Protein AF-W5PNA3-F1 (afdb_monomer_lite)

Radius of gyration: 42.49 Å; chains: 1; bounding box: 99×35×129 Å

Foldseek 3Di:
DVVVVVVVVVVVVVVVVVVVVVVVVVVVVVVVVVVVVVVVVVVVVVVVVVVVVVVVVVVVVVLVVVVVVVVVVLVVVVVVLVVVVVVVVVLVVVLVVLVVVLVPDPDPVVSVVSCVVSVVVVVVVVDDDDDSDRDDDDCVVVVVVVVVVVVVVCVVPVDDPVVVLVVPPPDPPPPPPPDDPDDDDDDDDDDDPVPPPPDDDWAFDDQDDDDPGRRDDDDDPDDDGDDDDPPDPPPDPDGDTPDDDDDDD

Secondary structure (DSSP, 8-state):
-HHHHHHHHHHHHHHHHHHHHHHHHHHHHHHHHHHHHHHHHHHHHHHHHHHHHHHHHHHHHHHHHHHHHHHHHHHHHHHHHHHHHHHHHHHHHHHHHHHHHHHT---HHHHHHHHHHHHHHHHHHHSPPP--PPPPP--HHHHHHHHHHHHHHHHHHHS-HHHHHHHSTT----------------PPP---GGGG--SPPPPBPSSS---TTS------SS----S--TT--TTS----BSPPPPS--

pLDDT: mean 77.96, std 22.64, range [33.78, 98.56]

Structure (mmCIF, N/CA/C/O backbone):
data_AF-W5PNA3-F1
#
_entry.id   AF-W5PNA3-F1
#
loop_
_atom_site.group_PDB
_atom_site.id
_atom_site.type_symbol
_atom_site.label_atom_id
_atom_site.label_alt_id
_atom_site.label_comp_id
_atom_site.label_asym_id
_atom_site.label_entity_id
_atom_site.label_seq_id
_atom_site.pdbx_PDB_ins_code
_atom_site.Cartn_x
_atom_site.Cartn_y
_atom_site.Cartn_z
_atom_site.occupancy
_atom_site.B_iso_or_equiv
_atom_site.auth_seq_id
_atom_site.auth_comp_id
_atom_site.auth_asym_id
_atom_site.auth_atom_id
_atom_site.pdbx_PDB_model_num
ATOM 1 N N . HIS A 1 1 ? 57.309 8.753 -66.958 1.00 70.44 1 HIS A N 1
ATOM 2 C CA . HIS A 1 1 ? 57.267 8.716 -65.477 1.00 70.44 1 HIS A CA 1
ATOM 3 C C . HIS A 1 1 ? 55.943 9.259 -64.926 1.00 70.44 1 HIS A C 1
ATOM 5 O O . HIS A 1 1 ? 55.262 8.538 -64.211 1.00 70.44 1 HIS A O 1
ATOM 11 N N . ILE A 1 2 ? 55.521 10.470 -65.320 1.00 84.00 2 ILE A N 1
ATOM 12 C CA . ILE A 1 2 ? 54.305 11.141 -64.810 1.00 84.00 2 ILE A CA 1
ATOM 13 C C . ILE A 1 2 ? 53.014 10.341 -65.067 1.00 84.00 2 ILE A C 1
ATOM 15 O O . ILE A 1 2 ? 52.251 10.112 -64.141 1.00 84.00 2 ILE A O 1
ATOM 19 N N . GLN A 1 3 ? 52.800 9.829 -66.283 1.00 85.81 3 GLN A N 1
ATOM 20 C CA . GLN A 1 3 ? 51.565 9.110 -66.639 1.00 85.81 3 GLN A CA 1
ATOM 21 C C . GLN A 1 3 ? 51.326 7.833 -65.808 1.00 85.81 3 GLN A C 1
ATOM 23 O O . GLN A 1 3 ? 50.198 7.551 -65.410 1.00 85.81 3 GLN A O 1
ATOM 28 N N . LYS A 1 4 ? 52.395 7.085 -65.500 1.00 88.00 4 LYS A N 1
ATOM 29 C CA . LYS A 1 4 ? 52.332 5.882 -64.654 1.00 88.00 4 LYS A CA 1
ATOM 30 C C . LYS A 1 4 ? 51.980 6.243 -63.207 1.00 88.00 4 LYS A C 1
ATOM 32 O O . LYS A 1 4 ? 51.101 5.620 -62.622 1.00 88.00 4 LYS A O 1
ATOM 37 N N . PHE A 1 5 ? 52.601 7.300 -62.680 1.00 90.56 5 PHE A N 1
ATOM 38 C CA . PHE A 1 5 ? 52.299 7.830 -61.351 1.00 90.56 5 PHE A CA 1
ATOM 39 C C . PHE A 1 5 ? 50.843 8.312 -61.244 1.00 90.56 5 PHE A C 1
ATOM 41 O O . PHE A 1 5 ? 50.138 7.935 -60.314 1.00 90.56 5 PHE A O 1
ATOM 48 N N . THR A 1 6 ? 50.337 9.053 -62.238 1.00 91.81 6 THR A N 1
ATOM 49 C CA . THR A 1 6 ? 48.926 9.474 -62.288 1.00 91.81 6 THR A CA 1
ATOM 50 C C . THR A 1 6 ? 47.971 8.278 -62.259 1.00 91.81 6 THR A C 1
ATOM 52 O O . THR A 1 6 ? 46.972 8.302 -61.541 1.00 91.81 6 THR A O 1
ATOM 55 N N . GLN A 1 7 ? 48.278 7.206 -62.993 1.00 92.44 7 GLN A N 1
ATOM 56 C CA . GLN A 1 7 ? 47.452 5.999 -63.014 1.00 92.44 7 GLN A CA 1
ATOM 57 C C . GLN A 1 7 ? 47.467 5.251 -61.669 1.00 92.44 7 GLN A C 1
ATOM 59 O O . GLN A 1 7 ? 46.431 4.745 -61.236 1.00 92.44 7 GLN A O 1
ATOM 64 N N . GLU A 1 8 ? 48.614 5.196 -60.990 1.00 93.50 8 GLU A N 1
ATOM 65 C CA . GLU A 1 8 ? 48.739 4.634 -59.640 1.00 93.50 8 GLU A CA 1
ATOM 66 C C . GLU A 1 8 ? 47.959 5.463 -58.607 1.00 93.50 8 GLU A C 1
ATOM 68 O O . GLU A 1 8 ? 47.207 4.893 -57.812 1.00 93.50 8 GLU A O 1
ATOM 73 N N . CYS A 1 9 ? 48.029 6.798 -58.676 1.00 94.19 9 CYS A N 1
ATOM 74 C CA . CYS A 1 9 ? 47.224 7.687 -57.834 1.00 94.19 9 CYS A CA 1
ATOM 75 C C . CYS A 1 9 ? 45.720 7.463 -58.033 1.00 94.19 9 CYS A C 1
ATOM 77 O O . CYS A 1 9 ? 44.985 7.345 -57.055 1.00 94.19 9 CYS A O 1
ATOM 79 N N . LEU A 1 10 ? 45.249 7.355 -59.281 1.00 95.69 10 LEU A N 1
ATOM 80 C CA . LEU A 1 10 ? 43.833 7.104 -59.574 1.00 95.69 10 LEU A CA 1
ATOM 81 C C . LEU A 1 10 ? 43.358 5.752 -59.027 1.00 95.69 10 LEU A C 1
ATOM 83 O O . LEU A 1 10 ? 42.274 5.677 -58.449 1.00 95.69 10 LEU A O 1
ATOM 87 N N . LYS A 1 11 ? 44.177 4.698 -59.145 1.00 95.81 11 LYS A N 1
ATOM 88 C CA . LYS A 1 11 ? 43.875 3.387 -58.546 1.00 95.81 11 LYS A CA 1
ATOM 89 C C . LYS A 1 11 ? 43.776 3.477 -57.026 1.00 95.81 11 LYS A C 1
ATOM 91 O O . LYS A 1 11 ? 42.817 2.971 -56.451 1.00 95.81 11 LYS A O 1
ATOM 96 N N . HIS A 1 12 ? 44.717 4.161 -56.377 1.00 96.31 12 HIS A N 1
ATOM 97 C CA . HIS A 1 12 ? 44.683 4.339 -54.928 1.00 96.31 12 HIS A CA 1
ATOM 98 C C . HIS A 1 12 ? 43.448 5.139 -54.478 1.00 96.31 12 HIS A C 1
ATOM 100 O O . HIS A 1 12 ? 42.810 4.785 -53.483 1.00 96.31 12 HIS A O 1
ATOM 106 N N . LEU A 1 13 ? 43.086 6.203 -55.199 1.00 96.69 13 LEU A N 1
ATOM 107 C CA . LEU A 1 13 ? 41.889 6.994 -54.905 1.00 96.69 13 LEU A CA 1
ATOM 108 C C . LEU A 1 13 ? 40.608 6.169 -55.074 1.00 96.69 13 LEU A C 1
ATOM 110 O O . LEU A 1 13 ? 39.712 6.275 -54.239 1.00 96.69 13 LEU A O 1
ATOM 114 N N . ALA A 1 14 ? 40.534 5.312 -56.095 1.00 96.44 14 ALA A N 1
ATOM 115 C CA . ALA A 1 14 ? 39.403 4.410 -56.296 1.00 96.44 14 ALA A CA 1
ATOM 116 C C . ALA A 1 14 ? 39.262 3.394 -55.147 1.00 96.44 14 ALA A C 1
ATOM 118 O O . ALA A 1 14 ? 38.169 3.240 -54.603 1.00 96.44 14 ALA A O 1
ATOM 119 N N . THR A 1 15 ? 40.362 2.765 -54.716 1.00 96.62 15 THR A N 1
ATOM 120 C CA . THR A 1 15 ? 40.357 1.849 -53.562 1.00 96.62 15 THR A CA 1
ATOM 121 C C . THR A 1 15 ? 39.935 2.564 -52.281 1.00 96.62 15 THR A C 1
ATOM 123 O O . THR A 1 15 ? 39.089 2.058 -51.547 1.00 96.62 15 THR A O 1
ATOM 126 N N . LYS A 1 16 ? 40.465 3.769 -52.032 1.00 97.38 16 LYS A N 1
ATOM 127 C CA . LYS A 1 16 ? 40.082 4.573 -50.866 1.00 97.38 16 LYS A CA 1
ATOM 128 C C . LYS A 1 16 ? 38.597 4.936 -50.905 1.00 97.38 16 LYS A C 1
ATOM 130 O O . LYS A 1 16 ? 37.915 4.783 -49.903 1.00 97.38 16 LYS A O 1
ATOM 135 N N . LYS A 1 17 ? 38.069 5.344 -52.065 1.00 97.62 17 LYS A N 1
ATOM 136 C CA . LYS A 1 17 ? 36.633 5.615 -52.241 1.00 97.62 17 LYS A CA 1
ATOM 137 C C . LYS A 1 17 ? 35.784 4.390 -51.889 1.00 97.62 17 LYS A C 1
ATOM 139 O O . LYS A 1 17 ? 34.791 4.533 -51.186 1.00 97.62 17 LYS A O 1
ATOM 144 N N . GLN A 1 18 ? 36.178 3.201 -52.345 1.00 97.06 18 GLN A N 1
ATOM 145 C CA . GLN A 1 18 ? 35.455 1.968 -52.027 1.00 97.06 18 GLN A CA 1
ATOM 146 C C . GLN A 1 18 ? 35.501 1.640 -50.529 1.00 97.06 18 GLN A C 1
ATOM 148 O O . GLN A 1 18 ? 34.498 1.203 -49.968 1.00 97.06 18 GLN A O 1
ATOM 153 N N . GLN A 1 19 ? 36.640 1.883 -49.875 1.00 97.62 19 GLN A N 1
ATOM 154 C CA . GLN A 1 19 ? 36.767 1.738 -48.427 1.00 97.62 19 GLN A CA 1
ATOM 155 C C . GLN A 1 19 ? 35.836 2.700 -47.681 1.00 97.62 19 GLN A C 1
ATOM 157 O O . GLN A 1 19 ? 35.149 2.266 -46.764 1.00 97.62 19 GLN A O 1
ATOM 162 N N . GLU A 1 20 ? 35.756 3.971 -48.088 1.00 97.38 20 GLU A N 1
ATOM 163 C CA . GLU A 1 20 ? 34.853 4.936 -47.444 1.00 97.38 20 GLU A CA 1
ATOM 164 C C . GLU A 1 20 ? 33.378 4.565 -47.624 1.00 97.38 20 GLU A C 1
ATOM 166 O O . GLU A 1 20 ? 32.600 4.694 -46.685 1.00 97.38 20 GLU A O 1
ATOM 171 N N . ILE A 1 21 ? 32.988 4.031 -48.787 1.00 97.88 21 ILE A N 1
ATOM 172 C CA . ILE A 1 21 ? 31.634 3.488 -48.984 1.00 97.88 21 ILE A CA 1
ATOM 173 C C . ILE A 1 21 ? 31.372 2.343 -47.992 1.00 97.88 21 ILE A C 1
ATOM 175 O O . ILE A 1 21 ? 30.327 2.320 -47.348 1.00 97.88 21 ILE A O 1
ATOM 179 N N . GLY A 1 22 ? 32.333 1.431 -47.815 1.00 97.88 22 GLY A N 1
ATOM 180 C CA . GLY A 1 22 ? 32.235 0.358 -46.820 1.00 97.88 22 GLY A CA 1
ATOM 181 C C . GLY A 1 22 ? 32.144 0.874 -45.379 1.00 97.88 22 GLY A C 1
ATOM 182 O O . GLY A 1 22 ? 31.337 0.365 -44.602 1.00 97.88 22 GLY A O 1
ATOM 183 N N . ASN A 1 23 ? 32.921 1.906 -45.033 1.00 97.62 23 ASN A N 1
ATOM 184 C CA . ASN A 1 23 ? 32.859 2.565 -43.727 1.00 97.62 23 ASN A CA 1
ATOM 185 C C . ASN A 1 23 ? 31.467 3.163 -43.478 1.00 97.62 23 ASN A C 1
ATOM 187 O O . ASN A 1 23 ? 30.913 2.962 -42.400 1.00 97.62 23 ASN A O 1
ATOM 191 N N . ILE A 1 24 ? 30.889 3.853 -44.471 1.00 97.62 24 ILE A N 1
ATOM 192 C CA . ILE A 1 24 ? 29.538 4.430 -44.379 1.00 97.62 24 ILE A CA 1
ATOM 193 C C . ILE A 1 24 ? 28.522 3.334 -44.052 1.00 97.62 24 ILE A C 1
ATOM 195 O O . ILE A 1 24 ? 27.818 3.450 -43.053 1.00 97.62 24 ILE A O 1
ATOM 199 N N . THR A 1 25 ? 28.511 2.232 -44.808 1.00 97.81 25 THR A N 1
ATOM 200 C CA . THR A 1 25 ? 27.565 1.129 -44.572 1.00 97.81 25 THR A CA 1
ATOM 201 C C . THR A 1 25 ? 27.723 0.505 -43.180 1.00 97.81 25 THR A C 1
ATOM 203 O O . THR A 1 25 ? 26.731 0.182 -42.532 1.00 97.81 25 THR A O 1
ATOM 206 N N . GLN A 1 26 ? 28.955 0.348 -42.683 1.00 97.56 26 GLN A N 1
ATOM 207 C CA . GLN A 1 26 ? 29.193 -0.177 -41.331 1.00 97.56 26 GLN A CA 1
ATOM 208 C C . GLN A 1 26 ? 28.718 0.784 -40.235 1.00 97.56 26 GLN A C 1
ATOM 210 O O . GLN A 1 26 ? 28.165 0.342 -39.228 1.00 97.56 26 GLN A O 1
ATOM 215 N N . ILE A 1 27 ? 28.928 2.089 -40.419 1.00 97.19 27 ILE A N 1
ATOM 216 C CA . ILE A 1 27 ? 28.464 3.116 -39.480 1.00 97.19 27 ILE A CA 1
ATOM 217 C C . ILE A 1 27 ? 26.933 3.160 -39.460 1.00 97.19 27 ILE A C 1
ATOM 219 O O . ILE A 1 27 ? 26.349 3.243 -38.381 1.00 97.19 27 ILE A O 1
ATOM 223 N N . GLU A 1 28 ? 26.285 3.058 -40.621 1.00 98.00 28 GLU A N 1
ATOM 224 C CA . GLU A 1 28 ? 24.824 2.996 -40.737 1.00 98.00 28 GLU A CA 1
ATOM 225 C C . GLU A 1 28 ? 24.247 1.766 -40.018 1.00 98.00 28 GLU A C 1
ATOM 227 O O . GLU A 1 28 ? 23.349 1.910 -39.188 1.00 98.00 28 GLU A O 1
ATOM 232 N N . ASP A 1 29 ? 24.808 0.572 -40.242 1.00 97.88 29 ASP A N 1
ATOM 233 C CA . ASP A 1 29 ? 24.395 -0.656 -39.543 1.00 97.88 29 ASP A CA 1
ATOM 234 C C . ASP A 1 29 ? 24.601 -0.557 -38.019 1.00 97.88 29 ASP A C 1
ATOM 236 O O . ASP A 1 29 ? 23.716 -0.914 -37.234 1.00 97.88 29 ASP A O 1
ATOM 240 N N . ALA A 1 30 ? 25.739 -0.016 -37.572 1.00 97.56 30 ALA A N 1
ATOM 241 C CA . ALA A 1 30 ? 26.001 0.204 -36.152 1.00 97.56 30 ALA A CA 1
ATOM 242 C C . ALA A 1 30 ? 25.017 1.210 -35.529 1.00 97.56 30 ALA A C 1
ATOM 244 O O . ALA A 1 30 ? 24.559 1.009 -34.399 1.00 97.56 30 ALA A O 1
ATOM 245 N N . ALA A 1 31 ? 24.662 2.269 -36.261 1.00 97.56 31 ALA A N 1
ATOM 246 C CA . ALA A 1 31 ? 23.690 3.262 -35.821 1.00 97.56 31 ALA A CA 1
ATOM 247 C C . ALA A 1 31 ? 22.289 2.653 -35.671 1.00 97.56 31 ALA A C 1
ATOM 249 O O . ALA A 1 31 ? 21.631 2.892 -34.657 1.00 97.56 31 ALA A O 1
ATOM 250 N N . GLU A 1 32 ? 21.844 1.828 -36.622 1.00 98.06 32 GLU A N 1
ATOM 251 C CA . GLU A 1 32 ? 20.550 1.143 -36.529 1.00 98.06 32 GLU A CA 1
ATOM 252 C C . GLU A 1 32 ? 20.507 0.135 -35.376 1.00 98.06 32 GLU A C 1
ATOM 254 O O . GLU A 1 32 ? 19.550 0.116 -34.597 1.00 98.06 32 GLU A O 1
ATOM 259 N N . LYS A 1 33 ? 21.582 -0.635 -35.166 1.00 98.06 33 LYS A N 1
ATOM 260 C CA . LYS A 1 33 ? 21.698 -1.533 -34.004 1.00 98.06 33 LYS A CA 1
ATOM 261 C C . LYS A 1 33 ? 21.633 -0.776 -32.680 1.00 98.06 33 LYS A C 1
ATOM 263 O O . LYS A 1 33 ? 20.959 -1.227 -31.752 1.00 98.06 33 LYS A O 1
ATOM 268 N N . LEU A 1 34 ? 22.294 0.380 -32.585 1.00 97.88 34 LEU A N 1
ATOM 269 C CA . LEU A 1 34 ? 22.244 1.223 -31.391 1.00 97.88 34 LEU A CA 1
ATOM 270 C C . LEU A 1 34 ? 20.828 1.755 -31.138 1.00 97.88 34 LEU A C 1
ATOM 272 O O . LEU A 1 34 ? 20.363 1.698 -29.998 1.00 97.88 34 LEU A O 1
ATOM 276 N N . LYS A 1 35 ? 20.127 2.227 -32.179 1.00 98.38 35 LYS A N 1
ATOM 277 C CA . LYS A 1 35 ? 18.727 2.671 -32.072 1.00 98.38 35 LYS A CA 1
ATOM 278 C C . LYS A 1 35 ? 17.828 1.540 -31.576 1.00 98.38 35 LYS A C 1
ATOM 280 O O . LYS A 1 35 ? 17.113 1.724 -30.594 1.00 98.38 35 LYS A O 1
ATOM 285 N N . ALA A 1 36 ? 17.918 0.360 -32.189 1.00 98.12 36 ALA A N 1
ATOM 286 C CA . ALA A 1 36 ? 17.128 -0.804 -31.797 1.00 98.12 36 ALA A CA 1
ATOM 287 C C . ALA A 1 36 ? 17.395 -1.218 -30.339 1.00 98.12 36 ALA A C 1
ATOM 289 O O . ALA A 1 36 ? 16.461 -1.465 -29.574 1.00 98.12 36 ALA A O 1
ATOM 290 N N . HIS A 1 37 ? 18.664 -1.232 -29.918 1.00 97.44 37 HIS A N 1
ATOM 291 C CA . HIS A 1 37 ? 19.035 -1.540 -28.538 1.00 97.44 37 HIS A CA 1
ATOM 292 C C . HIS A 1 37 ? 18.521 -0.487 -27.544 1.00 97.44 37 HIS A C 1
ATOM 294 O O . HIS A 1 37 ? 18.056 -0.836 -26.455 1.00 97.44 37 HIS A O 1
ATOM 300 N N . ALA A 1 38 ? 18.585 0.798 -27.903 1.00 97.75 38 ALA A N 1
ATOM 301 C CA . ALA A 1 38 ? 18.079 1.885 -27.073 1.00 97.75 38 ALA A CA 1
ATOM 302 C C . ALA A 1 38 ? 16.562 1.771 -26.872 1.00 97.75 38 ALA A C 1
ATOM 304 O O . ALA A 1 38 ? 16.099 1.834 -25.734 1.00 97.75 38 ALA A O 1
ATOM 305 N N . GLU A 1 39 ? 15.801 1.535 -27.942 1.00 98.44 39 GLU A N 1
ATOM 306 C CA . GLU A 1 39 ? 14.351 1.336 -27.852 1.00 98.44 39 GLU A CA 1
ATOM 307 C C . GLU A 1 39 ? 13.998 0.083 -27.050 1.00 98.44 39 GLU A C 1
ATOM 309 O O . GLU A 1 39 ? 13.205 0.162 -26.113 1.00 98.44 39 GLU A O 1
ATOM 314 N N . SER A 1 40 ? 14.673 -1.043 -27.298 1.00 98.38 40 SER A N 1
ATOM 315 C CA . SER A 1 40 ? 14.480 -2.260 -26.501 1.00 98.38 40 SER A CA 1
ATOM 316 C C . SER A 1 40 ? 14.757 -2.028 -25.011 1.00 98.38 40 SER A C 1
ATOM 318 O O . SER A 1 40 ? 14.023 -2.534 -24.161 1.00 98.38 40 SER A O 1
ATOM 320 N N . SER A 1 41 ? 15.798 -1.259 -24.677 1.00 97.50 41 SER A N 1
ATOM 321 C CA . SER A 1 41 ? 16.147 -0.937 -23.288 1.00 97.50 41 SER A CA 1
ATOM 322 C C . SER A 1 41 ? 15.087 -0.047 -22.632 1.00 97.50 41 SER A C 1
ATOM 324 O O . SER A 1 41 ? 14.722 -0.276 -21.479 1.00 97.50 41 SER A O 1
ATOM 326 N N . LYS A 1 42 ? 14.549 0.937 -23.365 1.00 98.25 42 LYS A N 1
ATOM 327 C CA . LYS A 1 42 ? 13.446 1.788 -22.890 1.00 98.25 42 LYS A CA 1
ATOM 328 C C . LYS A 1 42 ? 12.187 0.965 -22.635 1.00 98.25 42 LYS A C 1
ATOM 330 O O . LYS A 1 42 ? 11.597 1.094 -21.567 1.00 98.25 42 LYS A O 1
ATOM 335 N N . THR A 1 43 ? 11.800 0.089 -23.564 1.00 98.56 43 THR A N 1
ATOM 336 C CA . THR A 1 43 ? 10.634 -0.792 -23.397 1.00 98.56 43 THR A CA 1
ATOM 337 C C . THR A 1 43 ? 10.793 -1.703 -22.182 1.00 98.56 43 THR A C 1
ATOM 339 O O . THR A 1 43 ? 9.867 -1.822 -21.381 1.00 98.56 43 THR A O 1
ATOM 342 N N . TRP A 1 44 ? 11.976 -2.296 -21.998 1.00 98.44 44 TRP A N 1
ATOM 343 C CA . TRP A 1 44 ? 12.268 -3.127 -20.831 1.00 98.44 44 TRP A CA 1
ATOM 344 C C . TRP A 1 44 ? 12.157 -2.342 -19.516 1.00 98.44 44 TRP A C 1
ATOM 346 O O . TRP A 1 44 ? 11.513 -2.812 -18.576 1.00 98.44 44 TRP A O 1
ATOM 356 N N . LEU A 1 45 ? 12.717 -1.126 -19.458 1.00 97.94 45 LEU A N 1
ATOM 357 C CA . LEU A 1 45 ? 12.592 -0.242 -18.294 1.00 97.94 45 LEU A CA 1
ATOM 358 C C . LEU A 1 45 ? 11.128 0.096 -18.000 1.00 97.94 45 LEU A C 1
ATOM 360 O O . LEU A 1 45 ? 10.704 -0.015 -16.852 1.00 97.94 45 LEU A O 1
ATOM 364 N N . THR A 1 46 ? 10.344 0.455 -19.019 1.00 98.56 46 THR A N 1
ATOM 365 C CA . THR A 1 46 ? 8.906 0.708 -18.860 1.00 98.56 46 THR A CA 1
ATOM 366 C C . THR A 1 46 ? 8.203 -0.500 -18.250 1.00 98.56 46 THR A C 1
ATOM 368 O O . THR A 1 46 ? 7.470 -0.334 -17.277 1.00 98.56 46 THR A O 1
ATOM 371 N N . GLY A 1 47 ? 8.475 -1.709 -18.751 1.00 98.38 47 GLY A N 1
ATOM 372 C CA . GLY A 1 47 ? 7.936 -2.947 -18.184 1.00 98.38 47 GLY A CA 1
ATOM 373 C C . GLY A 1 47 ? 8.282 -3.108 -16.703 1.00 98.38 47 GLY A C 1
ATOM 374 O O . GLY A 1 47 ? 7.393 -3.311 -15.880 1.00 98.38 47 GLY A O 1
ATOM 375 N N . LYS A 1 48 ? 9.553 -2.911 -16.334 1.00 98.12 48 LYS A N 1
ATOM 376 C CA . LYS A 1 48 ? 10.011 -3.048 -14.943 1.00 98.12 48 LYS A CA 1
ATOM 377 C C . LYS A 1 48 ? 9.404 -2.021 -13.994 1.00 98.12 48 LYS A C 1
ATOM 379 O O . LYS A 1 48 ? 9.027 -2.372 -12.880 1.00 98.12 48 LYS A O 1
ATOM 384 N N . PHE A 1 49 ? 9.271 -0.768 -14.417 1.00 97.25 49 PHE A N 1
ATOM 385 C CA . PHE A 1 49 ? 8.602 0.242 -13.596 1.00 97.25 49 PHE A CA 1
ATOM 386 C C . PHE A 1 49 ? 7.097 -0.006 -13.484 1.00 97.25 49 PHE A C 1
ATOM 388 O O . PHE A 1 49 ? 6.521 0.297 -12.446 1.00 97.25 49 PHE A O 1
ATOM 395 N N . THR A 1 50 ? 6.455 -0.570 -14.507 1.00 98.44 50 THR A N 1
ATOM 396 C CA . THR A 1 50 ? 5.050 -0.987 -14.415 1.00 98.44 50 THR A CA 1
ATOM 397 C C . THR A 1 50 ? 4.870 -2.145 -13.434 1.00 98.44 50 THR A C 1
ATOM 399 O O . THR A 1 50 ? 4.001 -2.050 -12.576 1.00 98.44 50 THR A O 1
ATOM 402 N N . GLU A 1 51 ? 5.725 -3.175 -13.479 1.00 98.19 51 GLU A N 1
ATOM 403 C CA . GLU A 1 51 ? 5.729 -4.265 -12.484 1.00 98.19 51 GLU A CA 1
ATOM 404 C C . GLU A 1 51 ? 5.872 -3.722 -11.051 1.00 98.19 51 GLU A C 1
ATOM 406 O O . GLU A 1 51 ? 5.112 -4.101 -10.164 1.00 98.19 51 GLU A O 1
ATOM 411 N N . LEU A 1 52 ? 6.809 -2.793 -10.822 1.00 97.19 52 LEU A N 1
ATOM 412 C CA . LEU A 1 52 ? 7.008 -2.182 -9.503 1.00 97.19 52 LEU A CA 1
ATOM 413 C C . LEU A 1 52 ? 5.794 -1.375 -9.029 1.00 97.19 52 LEU A C 1
ATOM 415 O O . LEU A 1 52 ? 5.468 -1.429 -7.847 1.00 97.19 52 LEU A O 1
ATOM 419 N N . ARG A 1 53 ? 5.128 -0.629 -9.920 1.00 97.69 53 ARG A N 1
ATOM 420 C CA . ARG A 1 53 ? 3.907 0.112 -9.562 1.00 97.69 53 ARG A CA 1
ATOM 421 C C . ARG A 1 53 ? 2.791 -0.835 -9.134 1.00 97.69 53 ARG A C 1
ATOM 423 O O . 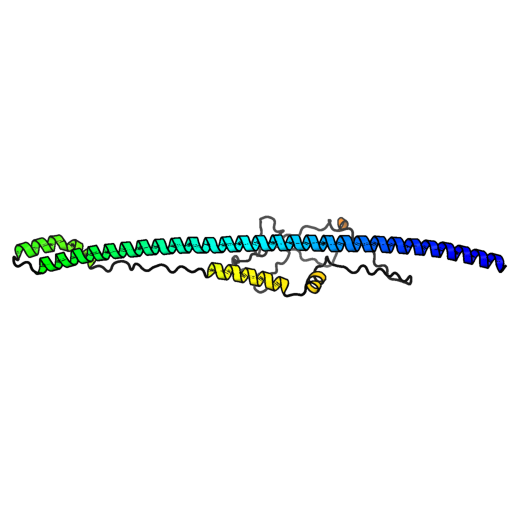ARG A 1 53 ? 2.214 -0.611 -8.080 1.00 97.69 53 ARG A O 1
ATOM 430 N N . LEU A 1 54 ? 2.562 -1.912 -9.888 1.00 98.12 54 LEU A N 1
ATOM 431 C CA . LEU A 1 54 ? 1.545 -2.916 -9.554 1.00 98.12 54 LEU A CA 1
ATOM 432 C C . LEU A 1 54 ? 1.804 -3.558 -8.185 1.00 98.12 54 LEU A C 1
ATOM 434 O O . LEU A 1 54 ? 0.891 -3.655 -7.376 1.00 98.12 54 LEU A O 1
ATOM 438 N N . LEU A 1 55 ? 3.056 -3.919 -7.883 1.00 98.12 55 LEU A N 1
ATOM 439 C CA . LEU A 1 55 ? 3.412 -4.463 -6.566 1.00 98.12 55 LEU A CA 1
ATOM 440 C C . LEU A 1 55 ? 3.117 -3.480 -5.423 1.00 98.12 55 LEU A C 1
ATOM 442 O O . LEU A 1 55 ? 2.667 -3.890 -4.357 1.00 98.12 55 LEU A O 1
ATOM 446 N N . LEU A 1 56 ? 3.370 -2.185 -5.630 1.00 96.88 56 LEU A N 1
ATOM 447 C CA . LEU A 1 56 ? 3.071 -1.158 -4.630 1.00 96.88 56 LEU A CA 1
ATOM 448 C C . LEU A 1 56 ? 1.560 -0.942 -4.461 1.00 96.88 56 LEU A C 1
ATOM 450 O O . LEU A 1 56 ? 1.108 -0.752 -3.336 1.00 96.88 56 LEU A O 1
ATOM 454 N N . GLU A 1 57 ? 0.786 -1.005 -5.546 1.00 98.12 57 GLU A N 1
ATOM 455 C CA . GLU A 1 57 ? -0.682 -0.941 -5.508 1.00 98.12 57 GLU A CA 1
ATOM 456 C C . GLU A 1 57 ? -1.281 -2.140 -4.753 1.00 98.12 57 GLU A C 1
ATOM 458 O O . GLU A 1 57 ? -2.179 -1.975 -3.923 1.00 98.12 57 GLU A O 1
ATOM 463 N N . GLU A 1 58 ? -0.761 -3.346 -4.993 1.00 98.06 58 GLU A N 1
ATOM 464 C CA . GLU A 1 58 ? -1.156 -4.557 -4.267 1.00 98.06 58 GLU A CA 1
ATOM 465 C C . GLU A 1 58 ? -0.842 -4.445 -2.769 1.00 98.06 58 GLU A C 1
ATOM 467 O O . GLU A 1 58 ? -1.702 -4.728 -1.930 1.00 98.06 58 GLU A O 1
ATOM 472 N N . GLU A 1 59 ? 0.360 -3.983 -2.417 1.00 97.44 59 GLU A N 1
ATOM 473 C CA . GLU A 1 59 ? 0.766 -3.794 -1.022 1.00 97.44 59 GLU A CA 1
ATOM 474 C C . GLU A 1 59 ? -0.085 -2.719 -0.320 1.00 97.44 59 GLU A C 1
ATOM 476 O O . GLU A 1 59 ? -0.516 -2.908 0.821 1.00 97.44 59 GLU A O 1
ATOM 481 N N . GLU A 1 60 ? -0.410 -1.619 -1.008 1.00 97.75 60 GLU A N 1
ATOM 482 C CA . GLU A 1 60 ? -1.327 -0.592 -0.506 1.00 97.75 60 GLU A CA 1
ATOM 483 C C . GLU A 1 60 ? -2.714 -1.183 -0.203 1.00 97.75 60 GLU A C 1
ATOM 485 O O . GLU A 1 60 ? -3.286 -0.934 0.866 1.00 97.75 60 GLU A O 1
ATOM 490 N N . ALA A 1 61 ? -3.255 -1.995 -1.116 1.00 98.31 61 ALA A N 1
ATOM 491 C CA . ALA A 1 61 ? -4.543 -2.654 -0.927 1.00 98.31 61 ALA A CA 1
ATOM 492 C C . ALA A 1 61 ? -4.522 -3.627 0.266 1.00 98.31 61 ALA A C 1
ATOM 494 O O . ALA A 1 61 ? -5.476 -3.672 1.050 1.00 98.31 61 ALA A O 1
ATOM 495 N N . LEU A 1 62 ? -3.429 -4.374 0.451 1.00 98.12 62 LEU A N 1
ATOM 496 C CA . LEU A 1 62 ? -3.247 -5.270 1.597 1.00 98.12 62 LEU A CA 1
ATOM 497 C C . LEU A 1 62 ? -3.172 -4.502 2.922 1.00 98.12 62 LEU A C 1
ATOM 499 O O . LEU A 1 62 ? -3.838 -4.889 3.888 1.00 98.12 62 LEU A O 1
ATOM 503 N N . ALA A 1 63 ? -2.428 -3.397 2.966 1.00 97.69 63 ALA A N 1
ATOM 504 C CA . ALA A 1 63 ? -2.327 -2.545 4.147 1.00 97.69 63 ALA A CA 1
ATOM 505 C C . ALA A 1 63 ? -3.688 -1.958 4.545 1.00 97.69 63 ALA A C 1
ATOM 507 O O . ALA A 1 63 ? -4.072 -2.024 5.716 1.00 97.69 63 ALA A O 1
ATOM 508 N N . LYS A 1 64 ? -4.454 -1.454 3.567 1.00 98.19 64 LYS A N 1
ATOM 509 C CA . LYS A 1 64 ? -5.825 -0.953 3.766 1.00 98.19 64 LYS A CA 1
ATOM 510 C C . LYS A 1 64 ? -6.775 -2.039 4.258 1.00 98.19 64 LYS A C 1
ATOM 512 O O . LYS A 1 64 ? -7.549 -1.807 5.176 1.00 98.19 64 LYS A O 1
ATOM 517 N N . LYS A 1 65 ? -6.672 -3.255 3.725 1.00 98.38 65 LYS A N 1
ATOM 518 C CA . LYS A 1 65 ? -7.475 -4.389 4.198 1.00 98.38 65 LYS A CA 1
ATOM 519 C C . LYS A 1 65 ? -7.114 -4.801 5.630 1.00 98.38 65 LYS A C 1
ATOM 521 O O . LYS A 1 65 ? -7.989 -5.203 6.396 1.00 98.38 65 LYS A O 1
ATOM 526 N N . PHE A 1 66 ? -5.835 -4.725 6.001 1.00 96.56 66 PHE A N 1
ATOM 527 C CA . PHE A 1 66 ? -5.357 -5.026 7.354 1.00 96.56 66 PHE A CA 1
ATOM 528 C C . PHE A 1 66 ? -5.871 -4.003 8.380 1.00 96.56 66 PHE A C 1
ATOM 530 O O . PHE A 1 66 ? -6.531 -4.394 9.344 1.00 96.56 66 PHE A O 1
ATOM 537 N N . ILE A 1 67 ? -5.583 -2.720 8.142 1.00 97.25 67 ILE A N 1
ATOM 538 C CA . ILE A 1 67 ? -6.532 -1.608 8.270 1.00 97.25 67 ILE A CA 1
ATOM 539 C C . ILE A 1 67 ? -7.924 -1.883 8.854 1.00 97.25 67 ILE A C 1
ATOM 541 O O . ILE A 1 67 ? -8.177 -1.943 10.065 1.00 97.25 67 ILE A O 1
ATOM 545 N N . ASP A 1 68 ? -8.831 -2.057 7.900 1.00 97.94 68 ASP A N 1
ATOM 546 C CA . ASP A 1 68 ? -10.257 -2.251 8.074 1.00 97.94 68 ASP A CA 1
ATOM 547 C C . ASP A 1 68 ? -10.555 -3.466 8.949 1.00 97.94 68 ASP A C 1
ATOM 549 O O . ASP A 1 68 ? -11.352 -3.372 9.880 1.00 97.94 68 ASP A O 1
ATOM 553 N N . LYS A 1 69 ? -9.864 -4.593 8.720 1.00 97.25 69 LYS A N 1
ATOM 554 C CA . LYS A 1 69 ? -10.079 -5.821 9.495 1.00 97.25 69 LYS A CA 1
ATOM 555 C C . LYS A 1 69 ? -9.815 -5.607 10.984 1.00 97.25 69 LYS A C 1
ATOM 557 O O . LYS A 1 69 ? -10.630 -6.005 11.812 1.00 97.25 69 LYS A O 1
ATOM 562 N N . ASN A 1 70 ? -8.679 -5.012 11.342 1.00 95.75 70 ASN A N 1
ATOM 563 C CA . ASN A 1 70 ? -8.350 -4.779 12.750 1.00 95.75 70 ASN A CA 1
ATOM 564 C C . ASN A 1 70 ? -9.259 -3.719 13.374 1.00 95.75 70 ASN A C 1
ATOM 566 O O . ASN A 1 70 ? -9.637 -3.857 14.533 1.00 95.75 70 ASN A O 1
ATOM 570 N N . THR A 1 71 ? -9.655 -2.705 12.602 1.00 96.44 71 THR A N 1
ATOM 571 C CA . THR A 1 71 ? -10.640 -1.711 13.046 1.00 96.44 71 THR A CA 1
ATOM 572 C C . THR A 1 71 ? -11.977 -2.378 13.366 1.00 96.44 71 THR A C 1
ATOM 574 O O . THR A 1 71 ? -12.527 -2.162 14.442 1.00 96.44 71 THR A O 1
ATOM 577 N N . GLN A 1 72 ? -12.473 -3.247 12.482 1.00 96.50 72 GLN A N 1
ATOM 578 C CA . GLN A 1 72 ? -13.716 -3.987 12.692 1.00 96.50 72 GLN A CA 1
ATOM 579 C C . GLN A 1 72 ? -13.648 -4.872 13.943 1.00 96.50 72 GLN A C 1
ATOM 581 O O . GLN A 1 72 ? -14.575 -4.855 14.748 1.00 96.50 72 GLN A O 1
ATOM 586 N N . LEU A 1 73 ? -12.549 -5.610 14.131 1.00 94.69 73 LEU A N 1
ATOM 587 C CA . LEU A 1 73 ? -12.352 -6.457 15.311 1.00 94.69 73 LEU A CA 1
ATOM 588 C C . LEU A 1 73 ? -12.331 -5.640 16.611 1.00 94.69 73 LEU A C 1
ATOM 590 O O . LEU A 1 73 ? -12.989 -6.017 17.577 1.00 94.69 73 LEU A O 1
ATOM 594 N N . ALA A 1 74 ? -11.625 -4.507 16.624 1.00 94.31 74 ALA A N 1
ATOM 595 C CA . ALA A 1 74 ? -11.578 -3.611 17.778 1.00 94.31 74 ALA A CA 1
ATOM 596 C C . ALA A 1 74 ? -12.968 -3.056 18.127 1.00 94.31 74 ALA A C 1
ATOM 598 O O . ALA A 1 74 ? -13.389 -3.098 19.281 1.00 94.31 74 ALA A O 1
ATOM 599 N N . LEU A 1 75 ? -13.712 -2.586 17.122 1.00 94.56 75 LEU A N 1
ATOM 600 C CA . LEU A 1 75 ? -15.067 -2.064 17.313 1.00 94.56 75 LEU A CA 1
ATOM 601 C C . LEU A 1 75 ? -16.043 -3.141 17.800 1.00 94.56 75 LEU A C 1
ATOM 603 O O . LEU A 1 75 ? -16.915 -2.853 18.623 1.00 94.56 75 LEU A O 1
ATOM 607 N N . GLN A 1 76 ? -15.892 -4.380 17.327 1.00 94.88 76 GLN A N 1
ATOM 608 C CA . GLN A 1 76 ? -16.686 -5.499 17.821 1.00 94.88 76 GLN A CA 1
ATOM 609 C C . GLN A 1 76 ? -16.407 -5.754 19.308 1.00 94.88 76 GLN A C 1
ATOM 611 O O . GLN A 1 76 ? -17.353 -5.808 20.093 1.00 94.88 76 GLN A O 1
ATOM 616 N N . ALA A 1 77 ? -15.135 -5.825 19.706 1.00 92.12 77 ALA A N 1
ATOM 617 C CA . ALA A 1 77 ? -14.752 -6.015 21.103 1.00 92.12 77 ALA A CA 1
ATOM 618 C C . ALA A 1 77 ? -15.297 -4.893 22.005 1.00 92.12 77 ALA A C 1
ATOM 620 O O . ALA A 1 77 ? -15.839 -5.163 23.074 1.00 92.12 77 ALA A O 1
ATOM 621 N N . TYR A 1 78 ? -15.243 -3.635 21.553 1.00 93.19 78 TYR A N 1
ATOM 622 C CA . TYR A 1 78 ? -15.839 -2.515 22.289 1.00 93.19 78 TYR A CA 1
ATOM 623 C C . TYR A 1 78 ? -17.356 -2.642 22.422 1.00 93.19 78 TYR A C 1
ATOM 625 O O . TYR A 1 78 ? -17.913 -2.331 23.470 1.00 93.19 78 TYR A O 1
ATOM 633 N N . THR A 1 79 ? -18.037 -3.115 21.380 1.00 94.62 79 THR A N 1
ATOM 634 C CA . THR A 1 79 ? -19.488 -3.332 21.425 1.00 94.62 79 THR A CA 1
ATOM 635 C C . THR A 1 79 ? -19.855 -4.404 22.450 1.00 94.62 79 THR A C 1
ATOM 637 O O . THR A 1 79 ? -20.820 -4.242 23.194 1.00 94.62 79 THR A O 1
ATOM 640 N N . GLU A 1 80 ? -19.089 -5.493 22.512 1.00 92.12 80 GLU A N 1
ATOM 641 C CA . GLU A 1 80 ? -19.264 -6.557 23.507 1.00 92.12 80 GLU A CA 1
ATOM 642 C C . GLU A 1 80 ? -18.988 -6.045 24.928 1.00 92.12 80 GLU A C 1
ATOM 644 O O . GLU A 1 80 ? -19.771 -6.312 25.839 1.00 92.12 80 GLU A O 1
ATOM 649 N N . GLN A 1 81 ? -17.952 -5.221 25.103 1.00 90.62 81 GLN A N 1
ATOM 650 C CA . GLN A 1 81 ? -17.637 -4.580 26.380 1.00 90.62 81 GLN A CA 1
ATOM 651 C C . GLN A 1 81 ? -18.766 -3.647 26.847 1.00 90.62 81 GLN A C 1
ATOM 653 O O . GLN A 1 81 ? -19.195 -3.736 27.994 1.00 90.62 81 GLN A O 1
ATOM 658 N N . ILE A 1 82 ? -19.308 -2.809 25.954 1.00 92.12 82 ILE A N 1
ATOM 659 C CA . ILE A 1 82 ? -20.451 -1.928 26.251 1.00 92.12 82 ILE A CA 1
ATOM 660 C C . ILE A 1 82 ? -21.667 -2.745 26.698 1.00 92.12 82 ILE A C 1
ATOM 662 O O . ILE A 1 82 ? -22.328 -2.371 27.667 1.00 92.12 82 ILE A O 1
ATOM 666 N N . LYS A 1 83 ? -21.957 -3.863 26.020 1.00 94.06 83 LYS A N 1
ATOM 667 C CA . LYS A 1 83 ? -23.067 -4.752 26.393 1.00 94.06 83 LYS A CA 1
ATOM 668 C C . LYS A 1 83 ? -22.869 -5.347 27.783 1.00 94.06 83 LYS A C 1
ATOM 670 O O . LYS A 1 83 ? -23.777 -5.254 28.600 1.00 94.06 83 LYS A O 1
ATOM 675 N N . SER A 1 84 ? -21.679 -5.873 28.072 1.00 90.38 84 SER A N 1
ATOM 676 C CA . SER A 1 84 ? -21.361 -6.424 29.392 1.00 90.38 84 SER A CA 1
ATOM 677 C C . SER A 1 84 ? -21.472 -5.370 30.502 1.00 90.38 84 SER A C 1
ATOM 679 O O . SER A 1 84 ? -22.031 -5.654 31.560 1.00 90.38 84 SER A O 1
ATOM 681 N N . CYS A 1 85 ? -21.023 -4.133 30.261 1.00 89.94 85 CYS A N 1
ATOM 682 C CA . CYS A 1 85 ? -21.226 -3.036 31.209 1.00 89.94 85 CYS A CA 1
ATOM 683 C C . CYS A 1 85 ? -22.715 -2.712 31.414 1.00 89.94 85 CYS A C 1
ATOM 685 O O . CYS A 1 85 ? -23.128 -2.452 32.541 1.00 89.94 85 CYS A O 1
ATOM 687 N N . GLY A 1 86 ? -23.525 -2.745 30.350 1.00 92.31 86 GLY A N 1
ATOM 688 C CA . GLY A 1 86 ? -24.979 -2.584 30.446 1.00 92.31 86 GLY A CA 1
ATOM 689 C C . GLY A 1 86 ? -25.625 -3.652 31.334 1.00 92.31 86 GLY A C 1
ATOM 690 O O . GLY A 1 86 ? -26.366 -3.320 32.252 1.00 92.31 86 GLY A O 1
ATOM 691 N N . GLU A 1 87 ? -25.260 -4.920 31.136 1.00 91.31 87 GLU A N 1
ATOM 692 C CA . GLU A 1 87 ? -25.734 -6.040 31.962 1.00 91.31 87 GLU A CA 1
ATOM 693 C C . GLU A 1 87 ? -25.322 -5.888 33.437 1.00 91.31 87 GLU A C 1
ATOM 695 O O . GLU A 1 87 ? -26.117 -6.160 34.339 1.00 91.31 87 GLU A O 1
ATOM 700 N N . GLN A 1 88 ? -24.104 -5.403 33.709 1.00 88.88 88 GLN A N 1
ATOM 701 C CA . GLN A 1 88 ? -23.663 -5.105 35.077 1.00 88.88 88 GLN A CA 1
ATOM 702 C C . GLN A 1 88 ? -24.506 -4.002 35.731 1.00 88.88 88 GLN A C 1
ATOM 704 O O . GLN A 1 88 ? -24.881 -4.134 36.898 1.00 88.88 88 GLN A O 1
ATOM 709 N N . ILE A 1 89 ? -24.857 -2.946 34.988 1.00 91.25 89 ILE A N 1
ATOM 710 C CA . ILE A 1 89 ? -25.745 -1.878 35.474 1.00 91.25 89 ILE A CA 1
ATOM 711 C C . ILE A 1 89 ? -27.129 -2.439 35.825 1.00 91.25 89 ILE A C 1
ATOM 713 O O . ILE A 1 89 ? -27.675 -2.098 36.874 1.00 91.25 89 ILE A O 1
ATOM 717 N N . ASP A 1 90 ? -27.683 -3.333 35.007 1.00 93.88 90 ASP A N 1
ATOM 718 C CA . ASP A 1 90 ? -28.993 -3.942 35.270 1.00 93.88 90 ASP A CA 1
ATOM 719 C C . ASP A 1 90 ? -28.995 -4.802 36.547 1.00 93.88 90 ASP A C 1
ATOM 721 O O . ASP A 1 90 ? -29.938 -4.742 37.350 1.00 93.88 90 ASP A O 1
ATOM 725 N N . VAL A 1 91 ? -27.911 -5.550 36.791 1.00 90.75 91 VAL A N 1
ATOM 726 C CA . VAL A 1 91 ? -27.710 -6.308 38.039 1.00 90.75 91 VAL A CA 1
ATOM 727 C C . VAL A 1 91 ? -27.647 -5.366 39.243 1.00 90.75 91 VAL A C 1
ATOM 729 O O . VAL A 1 91 ? -28.327 -5.602 40.246 1.00 90.75 91 VAL A O 1
ATOM 732 N N . MET A 1 92 ? -26.883 -4.275 39.141 1.00 90.88 92 MET A N 1
ATOM 733 C CA . MET A 1 92 ? -26.774 -3.269 40.201 1.00 90.88 92 MET A CA 1
ATOM 734 C C . MET A 1 92 ? -28.114 -2.582 40.485 1.00 90.88 92 MET A C 1
ATOM 736 O O . MET A 1 92 ? -28.479 -2.424 41.648 1.00 90.88 92 MET A O 1
ATOM 740 N N . ASN A 1 93 ? -28.881 -2.228 39.451 1.00 94.31 93 ASN A N 1
ATOM 741 C CA . ASN A 1 93 ? -30.212 -1.633 39.596 1.00 94.31 93 ASN A CA 1
ATOM 742 C C . ASN A 1 93 ? -31.179 -2.587 40.308 1.00 94.31 93 ASN A C 1
ATOM 744 O O . ASN A 1 93 ? -31.900 -2.184 41.222 1.00 94.31 93 ASN A O 1
ATOM 748 N N . THR A 1 94 ? -31.161 -3.870 39.937 1.00 94.25 94 THR A N 1
ATOM 749 C CA . THR A 1 94 ? -31.982 -4.905 40.582 1.00 94.25 94 THR A CA 1
ATOM 750 C C . THR A 1 94 ? -31.633 -5.049 42.064 1.00 94.25 94 THR A C 1
ATOM 752 O O . THR A 1 94 ? -32.529 -5.074 42.912 1.00 94.25 94 THR A O 1
ATOM 755 N N . LEU A 1 95 ? -30.339 -5.090 42.399 1.00 93.31 95 LEU A N 1
ATOM 756 C CA . LEU A 1 95 ? -29.886 -5.156 43.788 1.00 93.31 95 LEU A CA 1
ATOM 757 C C . LEU A 1 95 ? -30.239 -3.881 44.564 1.00 93.31 95 LEU A C 1
ATOM 759 O O . LEU A 1 95 ? -30.705 -3.977 45.695 1.00 93.31 95 LEU A O 1
ATOM 763 N N . SER A 1 96 ? -30.072 -2.703 43.961 1.00 94.31 96 SER A N 1
ATOM 764 C CA . SER A 1 96 ? -30.419 -1.416 44.572 1.00 94.31 96 SER A CA 1
ATOM 765 C C . SER A 1 96 ? -31.905 -1.346 44.934 1.00 94.31 96 SER A C 1
ATOM 767 O O . SER A 1 96 ? -32.240 -1.028 46.075 1.00 94.31 96 SER A O 1
ATOM 769 N N . ASN A 1 97 ? -32.791 -1.759 44.020 1.00 95.81 97 ASN A N 1
ATOM 770 C CA . ASN A 1 97 ? -34.230 -1.851 44.277 1.00 95.81 97 ASN A CA 1
ATOM 771 C C . ASN A 1 97 ? -34.555 -2.823 45.421 1.00 95.81 97 ASN A C 1
ATOM 773 O O . ASN A 1 97 ? -35.405 -2.531 46.260 1.00 95.81 97 ASN A O 1
ATOM 777 N N . ARG A 1 98 ? -33.865 -3.971 45.479 1.00 94.75 98 ARG A N 1
ATOM 778 C CA . ARG A 1 98 ? -34.035 -4.954 46.558 1.00 94.75 98 ARG A CA 1
ATOM 779 C C . ARG A 1 98 ? -33.586 -4.396 47.909 1.00 94.75 98 ARG A C 1
ATOM 781 O O . ARG A 1 98 ? -34.309 -4.541 48.886 1.00 94.75 98 ARG A O 1
ATOM 788 N N . VAL A 1 99 ? -32.429 -3.738 47.968 1.00 95.00 99 VAL A N 1
ATOM 789 C CA . VAL A 1 99 ? -31.918 -3.102 49.195 1.00 95.00 99 VAL A CA 1
ATOM 790 C C . VAL A 1 99 ? -32.859 -1.995 49.670 1.00 95.00 99 VAL A C 1
ATOM 792 O O . VAL A 1 99 ? -33.140 -1.912 50.863 1.00 95.00 99 VAL A O 1
ATOM 795 N N . TRP A 1 100 ? -33.392 -1.193 48.745 1.00 96.31 100 TRP A N 1
ATOM 796 C CA . TRP A 1 100 ? -34.409 -0.190 49.055 1.00 96.31 100 TRP A CA 1
ATOM 797 C C . TRP A 1 100 ? -35.678 -0.820 49.640 1.00 96.31 100 TRP A C 1
ATOM 799 O O . TRP A 1 100 ? -36.185 -0.344 50.649 1.00 96.31 100 TRP A O 1
ATOM 809 N N . ALA A 1 101 ? -36.182 -1.911 49.054 1.00 95.88 101 ALA A N 1
ATOM 810 C CA . ALA A 1 101 ? -37.354 -2.610 49.584 1.00 95.88 101 ALA A CA 1
ATOM 811 C C . ALA A 1 101 ? -37.121 -3.112 51.020 1.00 95.88 101 ALA A C 1
ATOM 813 O O . ALA A 1 101 ? -37.946 -2.850 51.892 1.00 95.88 101 ALA A O 1
ATOM 814 N N . ILE A 1 102 ? -35.960 -3.725 51.283 1.00 95.44 102 ILE A N 1
ATOM 815 C CA . ILE A 1 102 ? -35.563 -4.183 52.623 1.00 95.44 102 ILE A CA 1
ATOM 816 C C . ILE A 1 102 ? -35.546 -3.009 53.608 1.00 95.44 102 ILE A C 1
ATOM 818 O O . ILE A 1 102 ? -36.075 -3.133 54.707 1.00 95.44 102 ILE A O 1
ATOM 822 N N . SER A 1 103 ? -34.999 -1.843 53.232 1.00 93.69 103 SER A N 1
ATOM 823 C CA . SER A 1 103 ? -34.943 -0.688 54.144 1.00 93.69 103 SER A CA 1
ATOM 824 C C . SER A 1 103 ? -36.313 -0.121 54.527 1.00 93.69 103 SER A C 1
ATOM 826 O O . SER A 1 103 ? -36.407 0.619 55.504 1.00 93.69 103 SER A O 1
ATOM 828 N N . GLN A 1 104 ? -37.364 -0.463 53.778 1.00 95.62 104 GLN A N 1
ATOM 829 C CA . GLN A 1 104 ? -38.738 -0.061 54.071 1.00 95.62 104 GLN A CA 1
ATOM 830 C C . GLN A 1 104 ? -39.505 -1.089 54.924 1.00 95.62 104 GLN A C 1
ATOM 832 O O . GLN A 1 104 ? -40.624 -0.792 55.348 1.00 95.62 104 GLN A O 1
ATOM 837 N N . GLU A 1 105 ? -38.945 -2.275 55.184 1.00 96.00 105 GLU A N 1
ATOM 838 C CA . GLU A 1 105 ? -39.620 -3.318 55.960 1.00 96.00 105 GLU A CA 1
ATOM 839 C C . GLU A 1 105 ? -39.787 -2.887 57.425 1.00 96.00 105 GLU A C 1
ATOM 841 O O . GLU A 1 105 ? -38.843 -2.472 58.100 1.00 96.00 105 GLU A O 1
ATOM 846 N N . THR A 1 106 ? -41.019 -2.967 57.927 1.00 94.56 106 THR A N 1
ATOM 847 C CA . THR A 1 106 ? -41.385 -2.467 59.262 1.00 94.56 106 THR A CA 1
ATOM 848 C C . THR A 1 106 ? -41.280 -3.565 60.321 1.00 94.56 106 THR A C 1
ATOM 850 O O . THR A 1 106 ? -41.120 -3.276 61.508 1.00 94.56 106 THR A O 1
ATOM 853 N N . ASN A 1 107 ? -41.367 -4.835 59.911 1.00 96.06 107 ASN A N 1
ATOM 854 C CA . ASN A 1 107 ? -41.235 -5.978 60.802 1.00 96.06 107 ASN A CA 1
ATOM 855 C C . ASN A 1 107 ? -39.752 -6.348 61.015 1.00 96.06 107 ASN A C 1
ATOM 857 O O . ASN A 1 107 ? -39.089 -6.797 60.077 1.00 96.06 107 ASN A O 1
ATOM 861 N N . PRO A 1 108 ? -39.226 -6.270 62.252 1.00 92.50 108 PRO A N 1
ATOM 862 C CA . PRO A 1 108 ? -37.804 -6.487 62.521 1.00 92.50 108 PRO A CA 1
ATOM 863 C C . PRO A 1 108 ? -37.326 -7.918 62.228 1.00 92.50 108 PRO A C 1
ATOM 865 O O . PRO A 1 108 ? -36.154 -8.118 61.913 1.00 92.50 108 PRO A O 1
ATOM 868 N N . VAL A 1 109 ? -38.208 -8.920 62.315 1.00 95.31 109 VAL A N 1
ATOM 869 C CA . VAL A 1 109 ? -37.847 -10.319 62.026 1.00 95.31 109 VAL A CA 1
ATOM 870 C C . VAL A 1 109 ? -37.721 -10.548 60.518 1.00 95.31 109 VAL A C 1
ATOM 872 O O . VAL A 1 109 ? -36.769 -11.192 60.079 1.00 95.31 109 VAL A O 1
ATOM 875 N N . GLN A 1 110 ? -38.646 -9.993 59.727 1.00 94.25 110 GLN A N 1
ATOM 876 C CA . GLN A 1 110 ? -38.601 -10.082 58.261 1.00 94.25 110 GLN A CA 1
ATOM 877 C C . GLN A 1 110 ? -37.438 -9.272 57.690 1.00 94.25 110 GLN A C 1
ATOM 879 O O . GLN A 1 110 ? -36.702 -9.789 56.856 1.00 94.25 110 GLN A O 1
ATOM 884 N N . LEU A 1 111 ? -37.196 -8.072 58.224 1.00 96.12 111 LEU A N 1
ATOM 885 C CA . LEU A 1 111 ? -36.041 -7.244 57.878 1.00 96.12 111 LEU A CA 1
ATOM 886 C C . LEU A 1 111 ? -34.722 -8.027 57.995 1.00 96.12 111 LEU A C 1
ATOM 888 O O . LEU A 1 111 ? -33.925 -8.052 57.057 1.00 96.12 111 LEU A O 1
ATOM 892 N N . LEU A 1 112 ? -34.503 -8.695 59.136 1.00 94.88 112 LEU A N 1
ATOM 893 C CA . LEU A 1 112 ? -33.309 -9.514 59.362 1.00 94.88 112 LEU A CA 1
ATOM 894 C C . LEU A 1 112 ? -33.219 -10.671 58.361 1.00 94.88 112 LEU A C 1
ATOM 896 O O . LEU A 1 112 ? -32.156 -10.891 57.789 1.00 94.88 112 LEU A O 1
ATOM 900 N N . GLN A 1 113 ? -34.320 -11.385 58.112 1.00 95.00 113 GLN A N 1
ATOM 901 C CA . GLN A 1 113 ? -34.337 -12.486 57.145 1.00 95.00 113 GLN A CA 1
ATOM 902 C C . GLN A 1 113 ? -33.995 -12.030 55.723 1.00 95.00 113 GLN A C 1
ATOM 904 O O . GLN A 1 113 ? -33.162 -12.658 55.066 1.00 95.00 113 GLN A O 1
ATOM 909 N N . GLU A 1 114 ? -34.615 -10.954 55.238 1.00 95.25 114 GLU A N 1
ATOM 910 C CA . GLU A 1 114 ? -34.397 -10.473 53.873 1.00 95.25 114 GLU A CA 1
ATOM 911 C C . GLU A 1 114 ? -32.999 -9.887 53.682 1.00 95.25 114 GLU A C 1
ATOM 913 O O . GLU A 1 114 ? -32.367 -10.141 52.650 1.00 95.25 114 GLU A O 1
ATOM 918 N N . TYR A 1 115 ? -32.489 -9.168 54.688 1.00 94.25 115 TYR A N 1
ATOM 919 C CA . TYR A 1 115 ? -31.118 -8.671 54.690 1.00 94.25 115 TYR A CA 1
ATOM 920 C C . TYR A 1 115 ? -30.114 -9.823 54.656 1.00 94.25 115 TYR A C 1
ATOM 922 O O . TYR A 1 115 ? -29.269 -9.858 53.765 1.00 94.25 115 TYR A O 1
ATOM 930 N N . THR A 1 116 ? -30.236 -10.812 55.549 1.00 94.38 116 THR A N 1
ATOM 931 C CA . THR A 1 116 ? -29.346 -11.986 55.555 1.00 94.38 116 THR A CA 1
ATOM 932 C C . THR A 1 116 ? -29.414 -12.751 54.228 1.00 94.38 116 THR A C 1
ATOM 934 O O . THR A 1 116 ? -28.395 -13.228 53.734 1.00 94.38 116 THR A O 1
ATOM 937 N N . ALA A 1 117 ? -30.583 -12.811 53.580 1.00 94.19 117 ALA A N 1
ATOM 938 C CA . ALA A 1 117 ? -30.737 -13.421 52.258 1.00 94.19 117 ALA A CA 1
ATOM 939 C C . ALA A 1 117 ? -30.129 -12.596 51.101 1.00 94.19 117 ALA A C 1
ATOM 941 O O . ALA A 1 117 ? -29.970 -13.116 49.993 1.00 94.19 117 ALA A O 1
ATOM 942 N N . ALA A 1 118 ? -29.855 -11.305 51.296 1.00 93.69 118 ALA A N 1
ATOM 943 C CA . ALA A 1 118 ? -29.250 -10.415 50.298 1.00 93.69 118 ALA A CA 1
ATOM 944 C C . ALA A 1 118 ? -27.767 -10.124 50.576 1.00 93.69 118 ALA A C 1
ATOM 946 O O . ALA A 1 118 ? -27.043 -9.720 49.665 1.00 93.69 118 ALA A O 1
ATOM 947 N N . GLU A 1 119 ? -27.312 -10.346 51.809 1.00 92.12 119 GLU A N 1
ATOM 948 C CA . GLU A 1 119 ? -26.019 -9.912 52.339 1.00 92.12 119 GLU A CA 1
ATOM 949 C C . GLU A 1 119 ? -24.840 -10.308 51.448 1.00 92.12 119 GLU A C 1
ATOM 951 O O . GLU A 1 119 ? -23.994 -9.472 51.137 1.00 92.12 119 GLU A O 1
ATOM 956 N N . GLN A 1 120 ? -24.816 -11.550 50.957 1.00 89.00 120 GLN A N 1
ATOM 957 C CA . GLN A 1 120 ? -23.730 -12.029 50.103 1.00 89.00 120 GLN A CA 1
ATOM 958 C C . GLN A 1 120 ? -23.660 -11.279 48.761 1.00 89.00 120 GLN A C 1
ATOM 960 O O . GLN A 1 120 ? -22.570 -10.946 48.298 1.00 89.00 120 GLN A O 1
ATOM 965 N N . GLN A 1 121 ? -24.808 -10.983 48.140 1.00 88.94 121 GLN A N 1
ATOM 966 C CA . GLN A 1 121 ? -24.863 -10.217 46.888 1.00 88.94 121 GLN A CA 1
ATOM 967 C C . GLN A 1 121 ? -24.478 -8.754 47.116 1.00 88.94 121 GLN A C 1
ATOM 969 O O . GLN A 1 121 ? -23.754 -8.178 46.305 1.00 88.94 121 GLN A O 1
ATOM 974 N N . ILE A 1 122 ? -24.912 -8.172 48.239 1.00 90.19 122 ILE A N 1
ATOM 975 C CA . ILE A 1 122 ? -24.521 -6.821 48.657 1.00 90.19 122 ILE A CA 1
ATOM 976 C C . ILE A 1 122 ? -23.004 -6.755 48.828 1.00 90.19 122 ILE A C 1
ATOM 978 O O . ILE A 1 122 ? -22.360 -5.915 48.213 1.00 90.19 122 ILE A O 1
ATOM 982 N N . GLN A 1 123 ? -22.407 -7.677 49.584 1.00 88.62 123 GLN A N 1
ATOM 983 C CA . GLN A 1 123 ? -20.959 -7.714 49.792 1.00 88.62 123 GLN A CA 1
ATOM 984 C C . GLN A 1 123 ? -20.177 -7.885 48.482 1.00 88.62 123 GLN A C 1
ATOM 986 O O . GLN A 1 123 ? -19.165 -7.213 48.295 1.00 88.62 123 GLN A O 1
ATOM 991 N N . GLN A 1 124 ? -20.657 -8.722 47.557 1.00 86.44 124 GLN A N 1
ATOM 992 C CA . GLN A 1 124 ? -20.032 -8.896 46.240 1.00 86.44 124 GLN A CA 1
ATOM 993 C C . GLN A 1 124 ? -20.053 -7.616 45.393 1.00 86.44 124 GLN A C 1
ATOM 995 O O . GLN A 1 124 ? -19.064 -7.309 44.737 1.00 86.44 124 GLN A O 1
ATOM 1000 N N . GLN A 1 125 ? -21.148 -6.853 45.406 1.00 85.44 125 GLN A N 1
ATOM 1001 C CA . GLN A 1 125 ? -21.249 -5.606 44.633 1.00 85.44 125 GLN A CA 1
ATOM 1002 C C . GLN A 1 125 ? -20.589 -4.405 45.327 1.00 85.44 125 GLN A C 1
ATOM 1004 O O . GLN A 1 125 ? -20.269 -3.415 44.677 1.00 85.44 125 GLN A O 1
ATOM 1009 N N . MET A 1 126 ? -20.364 -4.481 46.641 1.00 81.06 126 MET A N 1
ATOM 1010 C CA . MET A 1 126 ? -19.672 -3.439 47.410 1.00 81.06 126 MET A CA 1
ATOM 1011 C C . MET A 1 126 ? -18.151 -3.464 47.203 1.00 81.06 126 MET A C 1
ATOM 1013 O O . MET A 1 126 ? -17.476 -2.481 47.515 1.00 81.06 126 MET A O 1
ATOM 1017 N N . SER A 1 127 ? -17.593 -4.553 46.661 1.00 77.69 127 SER A N 1
ATOM 1018 C CA . SER A 1 127 ? -16.220 -4.544 46.152 1.00 77.69 127 SER A CA 1
ATOM 1019 C C . SER A 1 127 ? -16.145 -3.817 44.809 1.00 77.69 127 SER A C 1
ATOM 1021 O O . SER A 1 127 ? -16.942 -4.087 43.914 1.00 77.69 127 SER A O 1
ATOM 1023 N N . LEU A 1 128 ? -15.174 -2.910 44.658 1.00 67.25 128 LEU A N 1
ATOM 1024 C CA . LEU A 1 128 ? -14.885 -2.255 43.378 1.00 67.25 128 LEU A CA 1
ATOM 1025 C C . LEU A 1 128 ? -14.618 -3.324 42.306 1.00 67.25 128 LEU A C 1
ATOM 1027 O O . LEU A 1 128 ? -13.665 -4.094 42.425 1.00 67.25 128 LEU A O 1
ATOM 1031 N N . GLY A 1 129 ? -15.468 -3.365 41.279 1.00 70.06 129 GLY A N 1
ATOM 1032 C CA . GLY A 1 129 ? -15.276 -4.225 40.113 1.00 70.06 129 GLY A CA 1
ATOM 1033 C C . GLY A 1 129 ? -14.073 -3.801 39.261 1.00 70.06 129 GLY A C 1
ATOM 1034 O O . GLY A 1 129 ? -13.545 -2.695 39.402 1.00 70.06 129 GLY A O 1
ATOM 1035 N N . GLU A 1 130 ? -13.641 -4.677 38.351 1.00 69.50 130 GLU A N 1
ATOM 1036 C CA . GLU A 1 130 ? -12.600 -4.342 37.374 1.00 69.50 130 GLU A CA 1
ATOM 1037 C C . GLU A 1 130 ? -13.078 -3.251 36.403 1.00 69.50 130 GLU A C 1
ATOM 1039 O O . GLU A 1 130 ? -14.174 -3.313 35.845 1.00 69.50 130 GLU A O 1
ATOM 1044 N N . LEU A 1 131 ? -12.226 -2.249 36.172 1.00 68.38 131 LEU A N 1
ATOM 1045 C CA . LEU A 1 131 ? -12.478 -1.202 35.185 1.00 68.38 131 LEU A CA 1
ATOM 1046 C C . LEU A 1 131 ? -12.464 -1.793 33.771 1.00 68.38 131 LEU A C 1
ATOM 1048 O O . LEU A 1 131 ? -11.420 -2.194 33.257 1.00 68.38 131 LEU A O 1
ATOM 1052 N N . CYS A 1 132 ? -13.618 -1.766 33.105 1.00 73.94 132 CYS A N 1
ATOM 1053 C CA . CYS A 1 132 ? -13.731 -2.065 31.680 1.00 73.94 132 CYS A CA 1
ATOM 1054 C C . CYS A 1 132 ? -13.242 -0.876 30.836 1.00 73.94 132 CYS A C 1
ATOM 1056 O O . CYS A 1 132 ? -14.030 -0.122 30.268 1.00 73.94 132 CYS A O 1
ATOM 1058 N N . HIS A 1 133 ? -11.924 -0.695 30.753 1.00 75.88 133 HIS A N 1
ATOM 1059 C CA . HIS A 1 133 ? -11.333 0.269 29.828 1.00 75.88 133 HIS A CA 1
ATOM 1060 C C . HIS A 1 133 ? -11.114 -0.355 28.446 1.00 75.88 133 HIS A C 1
ATOM 1062 O O . HIS A 1 133 ? -10.620 -1.484 28.360 1.00 75.88 133 HIS A O 1
ATOM 1068 N N . PRO A 1 134 ? -11.430 0.365 27.356 1.00 82.25 134 PRO A N 1
ATOM 1069 C CA . PRO A 1 134 ? -11.072 -0.087 26.023 1.00 82.25 134 PRO A CA 1
ATOM 1070 C C . PRO A 1 134 ? -9.550 -0.035 25.859 1.00 82.25 134 PRO A C 1
ATOM 1072 O O . PRO A 1 134 ? -8.909 0.965 26.192 1.00 82.25 134 PRO A O 1
ATOM 1075 N N . VAL A 1 135 ? -8.964 -1.105 25.319 1.00 78.19 135 VAL A N 1
ATOM 1076 C CA . VAL A 1 135 ? -7.539 -1.126 24.967 1.00 78.19 135 VAL A CA 1
ATOM 1077 C C . VAL A 1 135 ? -7.328 -0.241 23.736 1.00 78.19 135 VAL A C 1
ATOM 1079 O O . VAL A 1 135 ? -7.906 -0.530 22.691 1.00 78.19 135 VAL A O 1
ATOM 1082 N N . PRO A 1 136 ? -6.493 0.812 23.799 1.00 77.75 136 PRO A N 1
ATOM 1083 C CA . PRO A 1 136 ? -6.271 1.677 22.649 1.00 77.75 136 PRO A CA 1
ATOM 1084 C C . PRO A 1 136 ? -5.613 0.914 21.494 1.00 77.75 136 PRO A C 1
ATOM 1086 O O . PRO A 1 136 ? -4.504 0.394 21.628 1.00 77.75 136 PRO A O 1
ATOM 1089 N N . HIS A 1 137 ? -6.265 0.897 20.333 1.00 84.31 137 HIS A N 1
ATOM 1090 C CA . HIS A 1 137 ? -5.669 0.400 19.096 1.00 84.31 137 HIS A CA 1
ATOM 1091 C C . HIS A 1 137 ? -4.969 1.536 18.344 1.00 84.31 137 HIS A C 1
ATOM 1093 O O . HIS A 1 137 ? -5.542 2.603 18.130 1.00 84.31 137 HIS A O 1
ATOM 1099 N N . SER A 1 138 ? -3.724 1.298 17.922 1.00 91.38 138 SER A N 1
ATOM 1100 C CA . SER A 1 138 ? -2.933 2.254 17.143 1.00 91.38 138 SER A CA 1
ATOM 1101 C C . SER A 1 138 ? -2.425 1.625 15.851 1.00 91.38 138 SER A C 1
ATOM 1103 O O . SER A 1 138 ? -1.854 0.535 15.857 1.00 91.38 138 SER A O 1
ATOM 1105 N N . PHE A 1 139 ? -2.583 2.356 14.749 1.00 95.31 139 PHE A N 1
ATOM 1106 C CA . PHE A 1 139 ? -2.012 2.014 13.444 1.00 95.31 139 PHE A CA 1
ATOM 1107 C C . PHE A 1 139 ? -0.668 2.707 13.183 1.00 95.31 139 PHE A C 1
ATOM 1109 O O . PHE A 1 139 ? -0.155 2.660 12.066 1.00 95.31 139 PHE A O 1
ATOM 1116 N N . GLU A 1 140 ? -0.069 3.327 14.204 1.00 95.94 140 GLU A N 1
ATOM 1117 C CA . GLU A 1 140 ? 1.248 3.958 14.092 1.00 95.94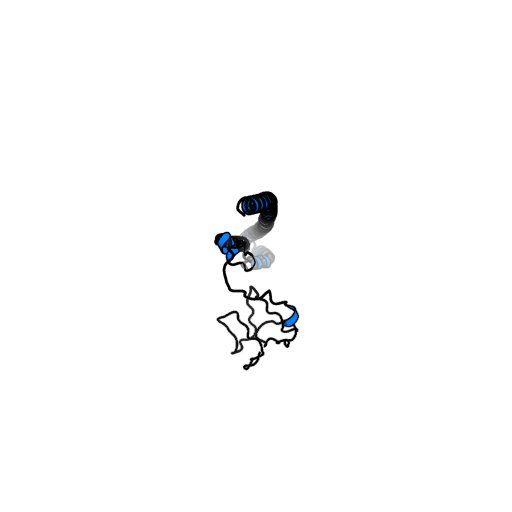 140 GLU A CA 1
ATOM 1118 C C . GLU A 1 140 ? 2.350 2.998 13.610 1.00 95.94 140 GLU A C 1
ATOM 1120 O O . GLU A 1 140 ? 3.130 3.400 12.749 1.00 95.94 140 GLU A O 1
ATOM 1125 N N . PRO A 1 141 ? 2.392 1.714 14.028 1.00 94.31 141 PRO A N 1
ATOM 1126 C CA . PRO A 1 141 ? 3.364 0.770 13.478 1.00 94.31 141 PRO A CA 1
ATOM 1127 C C . PRO A 1 141 ? 3.241 0.588 11.959 1.00 94.31 141 PRO A C 1
ATOM 1129 O O . PRO A 1 141 ? 4.252 0.500 11.267 1.00 94.31 141 PRO A O 1
ATOM 1132 N N . VAL A 1 142 ? 2.010 0.578 11.428 1.00 95.12 142 VAL A N 1
ATOM 1133 C CA . VAL A 1 142 ? 1.759 0.469 9.981 1.00 95.12 142 VAL A CA 1
ATOM 1134 C C . VAL A 1 142 ? 2.264 1.724 9.271 1.00 95.12 142 VAL A C 1
ATOM 1136 O O . VAL A 1 142 ? 2.970 1.631 8.270 1.00 95.12 142 VAL A O 1
ATOM 1139 N N . LYS A 1 143 ? 1.968 2.908 9.820 1.00 95.69 143 LYS A N 1
ATOM 1140 C CA . LYS A 1 143 ? 2.436 4.186 9.265 1.00 95.69 143 LYS A CA 1
ATOM 1141 C C . LYS A 1 143 ? 3.957 4.296 9.270 1.00 95.69 143 LYS A C 1
ATOM 1143 O O . LYS A 1 143 ? 4.532 4.672 8.253 1.00 95.69 143 LYS A O 1
ATOM 1148 N N . SER A 1 144 ? 4.601 3.942 10.382 1.00 97.00 144 SER A N 1
ATOM 1149 C CA . SER A 1 144 ? 6.061 3.958 10.506 1.00 97.00 144 SER A CA 1
ATOM 1150 C C . SER A 1 144 ? 6.712 3.033 9.484 1.00 97.00 144 SER A C 1
ATOM 1152 O O . SER A 1 144 ? 7.657 3.438 8.821 1.00 97.00 144 SER A O 1
ATOM 1154 N N . PHE A 1 145 ? 6.173 1.824 9.298 1.00 95.44 145 PHE A N 1
ATOM 1155 C CA . PHE A 1 145 ? 6.698 0.877 8.317 1.00 95.44 145 PHE A CA 1
ATOM 1156 C C . PHE A 1 145 ? 6.700 1.452 6.892 1.00 95.44 145 PHE A C 1
ATOM 1158 O O . PHE A 1 145 ? 7.729 1.438 6.214 1.00 95.44 145 PHE A O 1
ATOM 1165 N N . PHE A 1 146 ? 5.565 1.993 6.436 1.00 96.44 146 PHE A N 1
ATOM 1166 C CA . PHE A 1 146 ? 5.474 2.554 5.085 1.00 96.44 146 PHE A CA 1
ATOM 1167 C C . PHE A 1 146 ? 6.258 3.855 4.931 1.00 96.44 146 PHE A C 1
ATOM 1169 O O . PHE A 1 146 ? 6.799 4.117 3.857 1.00 96.44 146 PHE A O 1
ATOM 1176 N N . LYS A 1 147 ? 6.379 4.648 5.997 1.00 97.44 147 LYS A N 1
ATOM 1177 C CA . LYS A 1 147 ? 7.260 5.815 6.019 1.00 97.44 147 LYS A CA 1
ATOM 1178 C C . LYS A 1 147 ? 8.714 5.410 5.767 1.00 97.44 147 LYS A C 1
ATOM 1180 O O . LYS A 1 147 ? 9.328 5.946 4.848 1.00 97.44 147 LYS A O 1
ATOM 1185 N N . ASP A 1 148 ? 9.229 4.435 6.514 1.00 95.75 148 ASP A N 1
ATOM 1186 C CA . ASP A 1 148 ? 10.611 3.961 6.375 1.00 95.75 148 ASP A CA 1
ATOM 1187 C C . ASP A 1 148 ? 10.877 3.404 4.963 1.00 95.75 148 ASP A C 1
ATOM 1189 O O . ASP A 1 148 ? 11.939 3.636 4.378 1.00 95.75 148 ASP A O 1
ATOM 1193 N N . LEU A 1 149 ? 9.895 2.705 4.378 1.00 94.94 149 LEU A N 1
ATOM 1194 C CA . LEU A 1 149 ? 9.966 2.213 3.000 1.00 94.94 149 LEU A CA 1
ATOM 1195 C C . LEU A 1 149 ? 10.093 3.361 1.989 1.00 94.94 149 LEU A C 1
ATOM 1197 O O . LEU A 1 149 ? 10.966 3.330 1.118 1.00 94.94 149 LEU A O 1
ATOM 1201 N N . VAL A 1 150 ? 9.233 4.376 2.103 1.00 96.19 150 VAL A N 1
ATOM 1202 C CA . VAL A 1 150 ? 9.244 5.540 1.209 1.00 96.19 150 VAL A CA 1
ATOM 1203 C C . VAL A 1 150 ? 10.555 6.308 1.341 1.00 96.19 150 VAL A C 1
ATOM 1205 O O . VAL A 1 150 ? 11.161 6.643 0.325 1.00 96.19 150 VAL A O 1
ATOM 1208 N N . GLU A 1 151 ? 11.037 6.536 2.562 1.00 96.88 151 GLU A N 1
ATOM 1209 C CA . GLU A 1 151 ? 12.318 7.206 2.810 1.00 96.88 151 GLU A CA 1
ATOM 1210 C C . GLU A 1 151 ? 13.492 6.430 2.193 1.00 96.88 151 GLU A C 1
ATOM 1212 O O . GLU A 1 151 ? 14.349 7.018 1.524 1.00 96.88 151 GLU A O 1
ATOM 1217 N N . ALA A 1 152 ? 13.506 5.099 2.323 1.00 94.69 152 ALA A N 1
ATOM 1218 C CA . ALA A 1 152 ? 14.521 4.258 1.697 1.00 94.69 152 ALA A CA 1
ATOM 1219 C C . ALA A 1 152 ? 14.498 4.382 0.163 1.00 94.69 152 ALA A C 1
ATOM 1221 O O . ALA A 1 152 ? 15.546 4.591 -0.457 1.00 94.69 152 ALA A O 1
ATOM 1222 N N . MET A 1 153 ? 13.316 4.320 -0.458 1.00 93.00 153 MET A N 1
ATOM 1223 C CA . MET A 1 153 ? 13.170 4.488 -1.908 1.00 93.00 153 MET A CA 1
ATOM 1224 C C . MET A 1 153 ? 13.596 5.885 -2.369 1.00 93.00 153 MET A C 1
ATOM 1226 O O . MET A 1 153 ? 14.320 6.016 -3.356 1.00 93.00 153 MET A O 1
ATOM 1230 N N . GLN A 1 154 ? 13.193 6.929 -1.645 1.00 94.12 154 GLN A N 1
ATOM 1231 C CA . GLN A 1 154 ? 13.565 8.307 -1.952 1.00 94.12 154 GLN A CA 1
ATOM 1232 C C . GLN A 1 154 ? 15.074 8.507 -1.864 1.00 94.12 154 GLN A C 1
ATOM 1234 O O . GLN A 1 154 ? 15.656 9.052 -2.798 1.00 94.12 154 GLN A O 1
ATOM 1239 N N . SER A 1 155 ? 15.724 8.002 -0.813 1.00 92.31 155 SER A N 1
ATOM 1240 C CA . SER A 1 155 ? 17.177 8.124 -0.649 1.00 92.31 155 SER A CA 1
ATOM 1241 C C . SER A 1 155 ? 17.960 7.500 -1.814 1.00 92.31 155 SER A C 1
ATOM 1243 O O . SER A 1 155 ? 18.959 8.058 -2.267 1.00 92.31 155 SER A O 1
ATOM 1245 N N . LEU A 1 156 ? 17.467 6.385 -2.371 1.00 89.69 156 LEU A N 1
ATOM 1246 C CA . LEU A 1 156 ? 18.062 5.721 -3.533 1.00 89.69 156 LEU A CA 1
ATOM 1247 C C . LEU A 1 156 ? 17.872 6.513 -4.836 1.00 89.69 156 LEU A C 1
ATOM 1249 O O . LEU A 1 156 ? 18.697 6.419 -5.748 1.00 89.69 156 LEU A O 1
ATOM 1253 N N . LEU A 1 157 ? 16.758 7.233 -4.963 1.00 91.25 157 LEU A N 1
ATOM 1254 C CA . LEU A 1 157 ? 16.392 7.980 -6.169 1.00 91.25 157 LEU A CA 1
ATOM 1255 C C . LEU A 1 157 ? 16.847 9.444 -6.131 1.00 91.25 157 LEU A C 1
ATOM 1257 O O . LEU A 1 157 ? 16.848 10.096 -7.172 1.00 91.25 157 LEU A O 1
ATOM 1261 N N . GLN A 1 158 ? 17.246 9.941 -4.960 1.00 91.88 158 GLN A N 1
ATOM 1262 C CA . GLN A 1 158 ? 17.654 11.325 -4.743 1.00 91.88 158 GLN A CA 1
ATOM 1263 C C . GLN A 1 158 ? 18.917 11.692 -5.529 1.00 91.88 158 GLN A C 1
ATOM 1265 O O . GLN A 1 158 ? 19.048 12.822 -5.998 1.00 91.88 158 GLN A O 1
ATOM 1270 N N . THR A 1 159 ? 19.849 10.752 -5.695 1.00 90.00 159 THR A N 1
ATOM 1271 C CA . THR A 1 159 ? 21.040 10.974 -6.516 1.00 90.00 159 THR A CA 1
ATOM 1272 C C . THR A 1 159 ? 20.696 10.865 -8.009 1.00 90.00 159 THR A C 1
ATOM 1274 O O . THR A 1 159 ? 20.026 9.910 -8.430 1.00 90.00 159 THR A O 1
ATOM 1277 N N . PRO A 1 160 ? 21.154 11.814 -8.852 1.00 91.88 160 PRO A N 1
ATOM 1278 C CA . PRO A 1 160 ? 20.908 11.774 -10.291 1.00 91.88 160 PRO A CA 1
ATOM 1279 C C . PRO A 1 160 ? 21.316 10.436 -10.916 1.00 91.88 160 PRO A C 1
ATOM 1281 O O . PRO A 1 160 ? 22.295 9.805 -10.508 1.00 91.88 160 PRO A O 1
ATOM 1284 N N . LEU A 1 161 ? 20.543 9.980 -11.905 1.00 89.75 161 LEU A N 1
ATOM 1285 C CA . LEU A 1 161 ? 20.729 8.658 -12.509 1.00 89.75 161 LEU A CA 1
ATOM 1286 C C . LEU A 1 161 ? 22.132 8.482 -13.106 1.00 89.75 161 LEU A C 1
ATOM 1288 O O . LEU A 1 161 ? 22.734 7.425 -12.945 1.00 89.75 161 LEU A O 1
ATOM 1292 N N . ASP A 1 162 ? 22.673 9.505 -13.764 1.00 86.94 162 ASP A N 1
ATOM 1293 C CA . ASP A 1 162 ? 23.997 9.443 -14.382 1.00 86.94 162 ASP A CA 1
ATOM 1294 C C . ASP A 1 162 ? 25.118 9.298 -13.338 1.00 86.94 162 ASP A C 1
ATOM 1296 O O . ASP A 1 162 ? 26.068 8.551 -13.569 1.00 86.94 162 ASP A O 1
ATOM 1300 N N . VAL A 1 163 ? 24.987 9.948 -12.175 1.00 89.06 163 VAL A N 1
ATOM 1301 C CA . VAL A 1 163 ? 25.919 9.812 -11.044 1.00 89.06 163 VAL A CA 1
ATOM 1302 C C . VAL A 1 163 ? 25.879 8.385 -10.499 1.00 89.06 163 VAL A C 1
ATOM 1304 O O . VAL A 1 163 ? 26.921 7.739 -10.396 1.00 89.06 163 VAL A O 1
ATOM 1307 N N . ARG A 1 164 ? 24.677 7.847 -10.256 1.00 89.19 164 ARG A N 1
ATOM 1308 C CA . ARG A 1 164 ? 24.494 6.465 -9.779 1.00 89.19 164 ARG A CA 1
ATOM 1309 C C . ARG A 1 164 ? 25.082 5.431 -10.734 1.00 89.19 164 ARG A C 1
ATOM 1311 O O . ARG A 1 164 ? 25.707 4.464 -10.300 1.00 89.19 164 ARG A O 1
ATOM 1318 N N . LEU A 1 165 ? 24.899 5.631 -12.039 1.00 86.19 165 LEU A N 1
ATOM 1319 C CA . LEU A 1 165 ? 25.461 4.738 -13.048 1.00 86.19 165 LEU A CA 1
ATOM 1320 C C . LEU A 1 165 ? 26.991 4.822 -13.065 1.00 86.19 165 LEU A C 1
ATOM 1322 O O . LEU A 1 165 ? 27.634 3.778 -13.075 1.00 86.19 165 LEU A O 1
ATOM 1326 N N . LYS A 1 166 ? 27.585 6.019 -12.986 1.00 84.31 166 LYS A N 1
ATOM 1327 C CA . LYS A 1 166 ? 29.050 6.205 -12.956 1.00 84.31 166 LYS A CA 1
ATOM 1328 C C . LYS A 1 166 ? 29.718 5.551 -11.743 1.00 84.31 166 LYS A C 1
ATOM 1330 O O . LYS A 1 166 ? 30.804 4.993 -11.876 1.00 84.31 166 LYS A O 1
ATOM 1335 N N . GLU A 1 167 ? 29.083 5.602 -10.575 1.00 80.75 167 GLU A N 1
ATOM 1336 C CA . GLU A 1 167 ? 29.576 4.937 -9.360 1.00 80.75 167 GLU A CA 1
ATOM 1337 C C . GLU A 1 167 ? 29.455 3.410 -9.439 1.00 80.75 167 GLU A C 1
ATOM 1339 O O . GLU A 1 167 ? 30.211 2.671 -8.798 1.00 80.75 167 GLU A O 1
ATOM 1344 N N . SER A 1 168 ? 28.539 2.908 -10.271 1.00 75.38 168 SER A N 1
ATOM 1345 C CA . SER A 1 168 ? 28.447 1.485 -10.549 1.00 75.38 168 SER A CA 1
ATOM 1346 C C . SER A 1 168 ? 29.616 1.062 -11.452 1.00 75.38 168 SER A C 1
ATOM 1348 O O . SER A 1 168 ? 29.739 1.459 -12.610 1.00 75.38 168 SER A O 1
ATOM 1350 N N . ARG A 1 169 ? 30.493 0.200 -10.925 1.00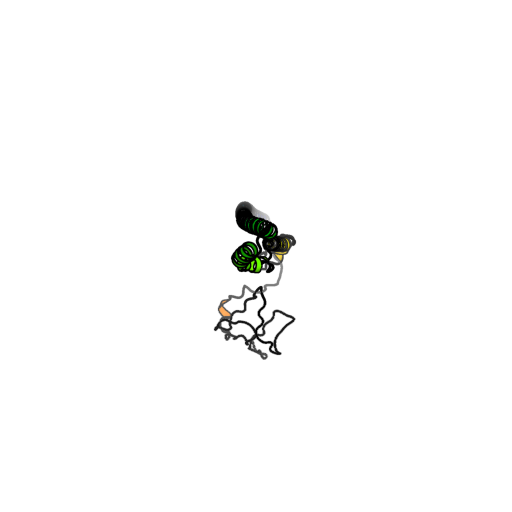 56.75 169 ARG A N 1
ATOM 1351 C CA . ARG A 1 169 ? 31.711 -0.310 -11.597 1.00 56.75 169 ARG A CA 1
ATOM 1352 C C . ARG A 1 169 ? 31.458 -0.963 -12.975 1.00 56.75 169 ARG A C 1
ATOM 1354 O O . ARG A 1 169 ? 32.411 -1.265 -13.687 1.00 56.75 169 ARG A O 1
ATOM 1361 N N . ASN A 1 170 ? 30.194 -1.172 -13.344 1.00 58.59 170 ASN A N 1
ATOM 1362 C CA . ASN A 1 170 ? 29.742 -1.876 -14.539 1.00 58.59 170 ASN A CA 1
ATOM 1363 C C . ASN A 1 170 ? 29.290 -0.947 -15.685 1.00 58.59 170 ASN A C 1
ATOM 1365 O O . ASN A 1 170 ? 29.079 -1.439 -16.789 1.00 58.59 170 ASN A O 1
ATOM 1369 N N . CYS A 1 171 ? 29.145 0.366 -15.470 1.00 51.19 171 CYS A N 1
ATOM 1370 C CA . CYS A 1 171 ? 28.645 1.293 -16.492 1.00 51.19 171 CYS A CA 1
ATOM 1371 C C . CYS A 1 171 ? 29.766 2.158 -17.078 1.00 51.19 171 CYS A C 1
ATOM 1373 O O . CYS A 1 171 ? 29.803 3.374 -16.902 1.00 51.19 171 CYS A O 1
ATOM 1375 N N . GLN A 1 172 ? 30.685 1.536 -17.814 1.00 56.78 172 GLN A N 1
ATOM 1376 C CA . GLN A 1 172 ? 31.564 2.278 -18.718 1.00 56.78 172 GLN A CA 1
ATOM 1377 C C . GLN A 1 172 ? 30.877 2.377 -20.083 1.00 56.78 172 GLN A C 1
ATOM 1379 O O . GLN A 1 172 ? 31.014 1.491 -20.917 1.00 56.78 172 GLN A O 1
ATOM 1384 N N . LEU A 1 173 ? 30.134 3.460 -20.316 1.00 55.28 173 LEU A N 1
ATOM 1385 C CA . LEU A 1 173 ? 29.634 3.814 -21.656 1.00 55.28 173 LEU A CA 1
ATOM 1386 C C . LEU A 1 173 ? 30.727 4.457 -22.540 1.00 55.28 173 LEU A C 1
ATOM 1388 O O . LEU A 1 173 ? 30.448 4.922 -23.642 1.00 55.28 173 LEU A O 1
ATOM 1392 N N . SER A 1 174 ? 31.979 4.488 -22.077 1.00 49.84 174 SER A N 1
ATOM 1393 C CA . SER A 1 174 ? 33.102 5.139 -22.756 1.00 49.84 174 SER A CA 1
ATOM 1394 C C . SER A 1 174 ? 33.686 4.264 -23.868 1.00 49.84 174 SER A C 1
ATOM 1396 O O . SER A 1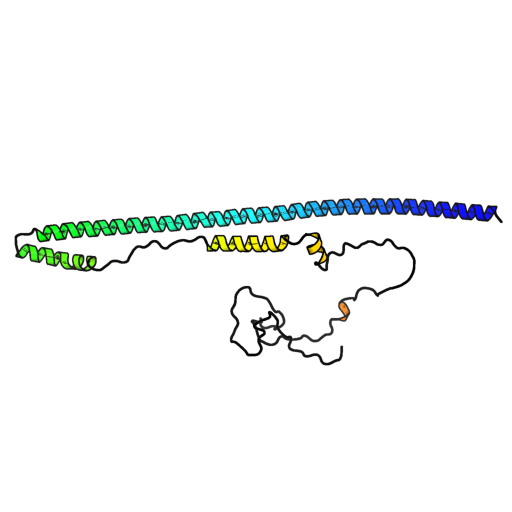 174 ? 34.795 3.752 -23.764 1.00 49.84 174 SER A O 1
ATOM 1398 N N . GLY A 1 175 ? 32.930 4.100 -24.950 1.00 49.00 175 GLY A N 1
ATOM 1399 C CA . GLY A 1 175 ? 33.393 3.533 -26.215 1.00 49.00 175 GLY A CA 1
ATOM 1400 C C . GLY A 1 175 ? 33.756 4.609 -27.238 1.00 49.00 175 GLY A C 1
ATOM 1401 O O . GLY A 1 175 ? 33.302 4.532 -28.372 1.00 49.00 175 GLY A O 1
ATOM 1402 N N . SER A 1 176 ? 34.528 5.640 -26.877 1.00 42.34 176 SER A N 1
ATOM 1403 C CA . SER A 1 176 ? 35.055 6.588 -27.869 1.00 42.34 176 SER A CA 1
ATOM 1404 C C . SER A 1 176 ? 36.389 6.077 -28.420 1.00 42.34 176 SER A C 1
ATOM 1406 O O . SER A 1 176 ? 37.453 6.551 -28.026 1.00 42.34 176 SER A O 1
ATOM 1408 N N . SER A 1 177 ? 36.362 5.103 -29.332 1.00 45.09 177 SER A N 1
ATOM 1409 C CA . SER A 1 177 ? 37.546 4.771 -30.133 1.00 45.09 177 SER A CA 1
ATOM 1410 C C . SER A 1 177 ? 37.590 5.644 -31.392 1.00 45.09 177 SER A C 1
ATOM 1412 O O . SER A 1 177 ? 37.418 5.156 -32.507 1.00 45.09 177 SER A O 1
ATOM 1414 N N . CYS A 1 178 ? 37.828 6.948 -31.235 1.00 33.78 178 CYS A N 1
ATOM 1415 C CA . CYS A 1 178 ? 38.400 7.719 -32.338 1.00 33.78 178 CYS A CA 1
ATOM 1416 C C . CYS A 1 178 ? 39.910 7.461 -32.306 1.00 33.78 178 CYS A C 1
ATOM 1418 O O . CYS A 1 178 ? 40.655 8.117 -31.580 1.00 33.78 178 CYS A O 1
ATOM 1420 N N . VAL A 1 179 ? 40.351 6.415 -33.009 1.00 33.81 179 VAL A N 1
ATOM 1421 C CA . VAL A 1 179 ? 41.776 6.114 -33.165 1.00 33.81 179 VAL A CA 1
ATOM 1422 C C . VAL A 1 179 ? 42.370 7.179 -34.084 1.00 33.81 179 VAL A C 1
ATOM 1424 O O . VAL A 1 179 ? 42.235 7.095 -35.301 1.00 33.81 179 VAL A O 1
ATOM 1427 N N . GLN A 1 180 ? 43.062 8.165 -33.514 1.00 37.16 180 GLN A N 1
ATOM 1428 C CA . GLN A 1 180 ? 44.189 8.759 -34.226 1.00 37.16 180 GLN A CA 1
ATOM 1429 C C . GLN A 1 180 ? 45.400 7.822 -34.081 1.00 37.16 180 GLN A C 1
ATOM 1431 O O . GLN A 1 180 ? 45.728 7.416 -32.962 1.00 37.16 180 GLN A O 1
ATOM 1436 N N . PRO A 1 181 ? 46.066 7.432 -35.183 1.00 43.69 181 PRO A N 1
ATOM 1437 C CA . PRO A 1 181 ? 47.231 6.564 -35.122 1.00 43.69 181 PRO A CA 1
ATOM 1438 C C . PRO A 1 181 ? 48.465 7.394 -34.746 1.00 43.69 181 PRO A C 1
ATOM 1440 O O . PRO A 1 181 ? 49.024 8.100 -35.579 1.00 43.69 181 PRO A O 1
ATOM 1443 N N . GLY A 1 182 ? 48.901 7.315 -33.486 1.00 35.97 182 GLY A N 1
ATOM 1444 C CA . GLY A 1 182 ? 50.111 8.007 -33.040 1.00 35.97 182 GLY A CA 1
ATOM 1445 C C . GLY A 1 182 ? 50.477 7.754 -31.578 1.00 35.97 182 GLY A C 1
ATOM 1446 O O . GLY A 1 182 ? 49.987 8.431 -30.690 1.00 35.97 182 GLY A O 1
ATOM 1447 N N . SER A 1 183 ? 51.371 6.784 -31.370 1.00 36.72 183 SER A N 1
ATOM 1448 C CA . SER A 1 183 ? 52.218 6.537 -30.187 1.00 36.72 183 SER A CA 1
ATOM 1449 C C . SER A 1 183 ? 51.593 6.315 -28.791 1.00 36.72 183 SER A C 1
ATOM 1451 O O . SER A 1 183 ? 51.156 7.235 -28.116 1.00 36.72 183 SER A O 1
ATOM 1453 N N . LEU A 1 184 ? 51.804 5.077 -28.315 1.00 43.28 184 LEU A N 1
ATOM 1454 C CA . LEU A 1 184 ? 52.325 4.716 -26.982 1.00 43.28 184 LEU A CA 1
ATOM 1455 C C . LEU A 1 184 ? 51.485 5.045 -25.732 1.00 43.28 184 LEU A C 1
ATOM 1457 O O . LEU A 1 184 ? 51.649 6.083 -25.107 1.00 43.28 184 LEU A O 1
ATOM 1461 N N . LEU A 1 185 ? 50.737 4.040 -25.259 1.00 35.62 185 LEU A N 1
ATOM 1462 C CA . LEU A 1 185 ? 51.080 3.247 -24.063 1.00 35.62 185 LEU A CA 1
ATOM 1463 C C . LEU A 1 185 ? 50.137 2.032 -23.997 1.00 35.62 185 LEU A C 1
ATOM 1465 O O . LEU A 1 185 ? 48.979 2.128 -23.602 1.00 35.62 185 LEU A O 1
ATOM 1469 N N . LYS A 1 186 ? 50.641 0.865 -24.416 1.00 43.12 186 LYS A N 1
ATOM 1470 C CA . LYS A 1 186 ? 49.997 -0.423 -24.136 1.00 43.12 186 LYS A CA 1
ATOM 1471 C C . LYS A 1 186 ? 50.143 -0.698 -22.642 1.00 43.12 186 LYS A C 1
ATOM 1473 O O . LYS A 1 186 ? 51.241 -1.019 -22.196 1.00 43.12 186 LYS A O 1
ATOM 1478 N N . THR A 1 187 ? 49.052 -0.644 -21.891 1.00 39.81 187 THR A N 1
ATOM 1479 C CA . THR A 1 187 ? 48.924 -1.468 -20.687 1.00 39.81 187 THR A CA 1
ATOM 1480 C C . THR A 1 187 ? 48.129 -2.723 -21.053 1.00 39.81 187 THR A C 1
ATOM 1482 O O . THR A 1 187 ? 47.180 -2.697 -21.831 1.00 39.81 187 THR A O 1
ATOM 1485 N N . SER A 1 188 ? 48.678 -3.846 -20.605 1.00 38.12 188 SER A N 1
ATOM 1486 C CA . SER A 1 188 ? 48.436 -5.245 -20.977 1.00 38.12 188 SER A CA 1
ATOM 1487 C C . SER A 1 188 ? 46.984 -5.735 -20.832 1.00 38.12 188 SER A C 1
ATOM 1489 O O . SER A 1 188 ? 46.206 -5.125 -20.100 1.00 38.12 188 SER A O 1
ATOM 1491 N N . PRO A 1 189 ? 46.619 -6.868 -21.473 1.00 45.94 189 PRO A N 1
ATOM 1492 C CA . PRO A 1 189 ? 45.260 -7.394 -21.433 1.00 45.94 189 PRO A CA 1
ATOM 1493 C C . PRO A 1 189 ? 44.858 -7.885 -20.035 1.00 45.94 189 PRO A C 1
ATOM 1495 O O . PRO A 1 189 ? 45.695 -8.234 -19.204 1.00 45.94 189 PRO A O 1
ATOM 1498 N N . SER A 1 190 ? 43.540 -7.879 -19.830 1.00 41.09 190 SER A N 1
ATOM 1499 C CA . SER A 1 190 ? 42.753 -8.463 -18.738 1.00 41.09 190 SER A CA 1
ATOM 1500 C C . SER A 1 190 ? 43.462 -9.575 -17.937 1.00 41.09 190 SER A C 1
ATOM 1502 O O . SER A 1 190 ? 43.913 -10.550 -18.540 1.00 41.09 190 SER A O 1
ATOM 1504 N N . PRO A 1 191 ? 43.510 -9.510 -16.591 1.00 42.16 191 PRO A N 1
ATOM 1505 C CA . PRO A 1 191 ? 43.977 -10.630 -15.788 1.00 42.16 191 PRO A CA 1
ATOM 1506 C C . PRO A 1 191 ? 42.942 -11.757 -15.848 1.00 42.16 191 PRO A C 1
ATOM 1508 O O . PRO A 1 191 ? 41.846 -11.650 -15.288 1.00 42.16 191 PRO A O 1
ATOM 1511 N N . GLU A 1 192 ? 43.292 -12.855 -16.512 1.00 43.59 192 GLU A N 1
ATOM 1512 C CA . GLU A 1 192 ? 42.561 -14.112 -16.405 1.00 43.59 192 GLU A CA 1
ATOM 1513 C C . GLU A 1 192 ? 42.484 -14.532 -14.927 1.00 43.59 192 GLU A C 1
ATOM 1515 O O . GLU A 1 192 ? 43.485 -14.743 -14.239 1.00 43.59 192 GLU A O 1
ATOM 1520 N N . ARG A 1 193 ? 41.253 -14.633 -14.417 1.00 42.91 193 ARG A N 1
ATOM 1521 C CA . ARG A 1 193 ? 40.914 -14.971 -13.022 1.00 42.91 193 ARG A CA 1
ATOM 1522 C C . ARG A 1 193 ? 41.353 -16.380 -12.584 1.00 42.91 193 ARG A C 1
ATOM 1524 O O . ARG A 1 193 ? 41.181 -16.724 -11.418 1.00 42.91 193 ARG A O 1
ATOM 1531 N N . SER A 1 194 ? 41.919 -17.189 -13.475 1.00 43.81 194 SER A N 1
ATOM 1532 C CA . SER A 1 194 ? 42.337 -18.576 -13.235 1.00 43.81 194 SER A CA 1
ATOM 1533 C C . SER A 1 194 ? 43.656 -18.710 -12.459 1.00 43.81 194 SER A C 1
ATOM 1535 O O . SER A 1 194 ? 43.879 -19.742 -11.831 1.00 43.81 194 SER A O 1
ATOM 1537 N N . LEU A 1 195 ? 44.511 -17.679 -12.424 1.00 45.50 195 LEU A N 1
ATOM 1538 C CA . LEU A 1 195 ? 45.830 -17.762 -11.768 1.00 45.50 195 LEU A CA 1
ATOM 1539 C C . LEU A 1 195 ? 45.827 -17.450 -10.259 1.00 45.50 195 LEU A C 1
ATOM 1541 O O . LEU A 1 195 ? 46.816 -17.717 -9.581 1.00 45.50 195 LEU A O 1
ATOM 1545 N N . PHE A 1 196 ? 44.724 -16.938 -9.703 1.00 41.50 196 PHE A N 1
ATOM 1546 C CA . PHE A 1 196 ? 44.637 -16.558 -8.281 1.00 41.50 196 PHE A CA 1
ATOM 1547 C C . PHE A 1 196 ? 44.056 -17.648 -7.362 1.00 41.50 196 PHE A C 1
ATOM 1549 O O . PHE A 1 196 ? 43.969 -17.452 -6.151 1.00 41.50 196 PHE A O 1
ATOM 1556 N N . LEU A 1 197 ? 43.695 -18.824 -7.888 1.00 39.84 197 LEU A N 1
ATOM 1557 C CA . LEU A 1 197 ? 43.103 -19.925 -7.109 1.00 39.84 197 LEU A CA 1
ATOM 1558 C C . LEU A 1 197 ? 44.133 -20.812 -6.378 1.00 39.84 197 LEU A C 1
ATOM 1560 O O . LEU A 1 197 ? 43.928 -22.010 -6.191 1.00 39.84 197 LEU A O 1
ATOM 1564 N N . LYS A 1 198 ? 45.246 -20.228 -5.927 1.00 44.34 198 LYS A N 1
ATOM 1565 C CA . LYS A 1 198 ? 46.261 -20.919 -5.113 1.00 44.34 198 LYS A CA 1
ATOM 1566 C C . LYS A 1 198 ? 46.639 -20.110 -3.868 1.00 44.34 198 LYS A C 1
ATOM 1568 O O . LYS A 1 198 ? 47.809 -19.972 -3.536 1.00 44.34 198 LYS A O 1
ATOM 1573 N N . CYS A 1 199 ? 45.646 -19.586 -3.149 1.00 40.22 199 CYS A N 1
ATOM 1574 C CA . CYS A 1 199 ? 45.865 -18.896 -1.874 1.00 40.22 199 CYS A CA 1
ATOM 1575 C C . CYS A 1 199 ? 45.015 -19.522 -0.756 1.00 40.22 199 CYS A C 1
ATOM 1577 O O . CYS A 1 199 ? 43.822 -19.765 -0.921 1.00 40.22 199 CYS A O 1
ATOM 1579 N N . LYS A 1 200 ? 45.674 -19.815 0.374 1.00 46.22 200 LYS A N 1
ATOM 1580 C CA . LYS A 1 200 ? 45.149 -20.515 1.559 1.00 46.22 200 LYS A CA 1
ATOM 1581 C C . LYS A 1 200 ? 43.890 -19.846 2.126 1.00 46.22 200 LYS A C 1
ATOM 1583 O O . LYS A 1 200 ? 43.856 -18.630 2.284 1.00 46.22 200 LYS A O 1
ATOM 1588 N N . THR A 1 201 ? 42.901 -20.652 2.511 1.00 39.84 201 THR A N 1
ATOM 1589 C CA . THR A 1 201 ? 41.618 -20.215 3.081 1.00 39.84 201 THR A CA 1
ATOM 1590 C C . THR A 1 201 ? 41.806 -19.535 4.452 1.00 39.84 201 THR A C 1
ATOM 1592 O O . THR A 1 201 ? 42.250 -20.196 5.394 1.00 39.84 201 THR A O 1
ATOM 1595 N N . PRO A 1 202 ? 41.473 -18.241 4.627 1.00 38.91 202 PRO A N 1
ATOM 1596 C CA . PRO A 1 202 ? 41.579 -17.569 5.920 1.00 38.91 202 PRO A CA 1
ATOM 1597 C C . PRO A 1 202 ? 40.276 -17.712 6.725 1.00 38.91 202 PRO A C 1
ATOM 1599 O O . PRO A 1 202 ? 39.218 -17.263 6.296 1.00 38.91 202 PRO A O 1
ATOM 1602 N N . GLY A 1 203 ? 40.344 -18.319 7.915 1.00 41.59 203 GLY A N 1
ATOM 1603 C CA . GLY A 1 203 ? 39.213 -18.393 8.854 1.00 41.59 203 GLY A CA 1
ATOM 1604 C C . GLY A 1 203 ? 39.042 -17.112 9.683 1.00 41.59 203 GLY A C 1
ATOM 1605 O O . GLY A 1 203 ? 40.026 -16.468 10.043 1.00 41.59 203 GLY A O 1
ATOM 1606 N N . VAL A 1 204 ? 37.804 -16.733 10.013 1.00 39.69 204 VAL A N 1
ATOM 1607 C CA . VAL A 1 204 ? 37.468 -15.528 10.806 1.00 39.69 204 VAL A CA 1
ATOM 1608 C C . VAL A 1 204 ? 37.595 -15.781 12.322 1.00 39.69 204 VAL A C 1
ATOM 1610 O O . VAL A 1 204 ? 37.279 -16.864 12.814 1.00 39.69 204 VAL A O 1
ATOM 1613 N N . ARG A 1 205 ? 38.061 -14.788 13.099 1.00 44.38 205 ARG A N 1
ATOM 1614 C CA . ARG A 1 205 ? 38.145 -14.856 14.577 1.00 44.38 205 ARG A CA 1
ATOM 1615 C C . ARG A 1 205 ? 36.801 -14.455 15.214 1.00 44.38 205 ARG A C 1
ATOM 1617 O O . ARG A 1 205 ? 36.183 -13.479 14.800 1.00 44.38 205 ARG A O 1
ATOM 1624 N N . ARG A 1 206 ? 36.333 -15.220 16.211 1.00 44.22 206 ARG A N 1
ATOM 1625 C CA . ARG A 1 206 ? 35.003 -15.066 16.838 1.00 44.22 206 ARG A CA 1
ATOM 1626 C C . ARG A 1 206 ? 34.832 -13.699 17.517 1.00 44.22 206 ARG A C 1
ATOM 1628 O O . ARG A 1 206 ? 35.474 -13.425 18.522 1.00 44.22 206 ARG A O 1
ATOM 1635 N N . GLY A 1 207 ? 33.896 -12.905 16.997 1.00 45.78 207 GLY A N 1
ATOM 1636 C CA . GLY A 1 207 ? 33.400 -11.662 17.605 1.00 45.78 207 GLY A CA 1
ATOM 1637 C C . GLY A 1 207 ? 31.961 -11.289 17.211 1.00 45.78 207 GLY A C 1
ATOM 1638 O O . GLY A 1 207 ? 31.469 -10.247 17.624 1.00 45.78 207 GLY A O 1
ATOM 1639 N N . GLY A 1 208 ? 31.269 -12.147 16.456 1.00 44.81 208 GLY A N 1
ATOM 1640 C CA . GLY A 1 208 ? 29.874 -12.006 16.026 1.00 44.81 208 GLY A CA 1
ATOM 1641 C C . GLY A 1 208 ? 29.341 -13.361 15.546 1.00 44.81 208 GLY A C 1
ATOM 1642 O O . GLY A 1 208 ? 30.135 -14.286 15.355 1.00 44.81 208 GLY A O 1
ATOM 1643 N N . ARG A 1 209 ? 28.015 -13.517 15.401 1.00 41.50 209 ARG A N 1
ATOM 1644 C CA . ARG A 1 209 ? 27.372 -14.781 14.982 1.00 41.50 209 ARG A CA 1
ATOM 1645 C C . ARG A 1 209 ? 27.930 -15.254 13.632 1.00 41.50 209 ARG A C 1
ATOM 1647 O O . ARG A 1 209 ? 27.536 -14.757 12.584 1.00 41.50 209 ARG A O 1
ATOM 1654 N N . GLY A 1 210 ? 28.821 -16.239 13.674 1.00 41.50 210 GLY A N 1
ATOM 1655 C CA . GLY A 1 210 ? 29.200 -17.052 12.526 1.00 41.50 210 GLY A CA 1
ATOM 1656 C C . GLY A 1 210 ? 28.387 -18.342 12.530 1.00 41.50 210 GLY A C 1
ATOM 1657 O O . GLY A 1 210 ? 28.234 -18.977 13.573 1.00 41.50 210 GLY A O 1
ATOM 1658 N N . ARG A 1 211 ? 27.882 -18.736 11.358 1.00 39.34 211 ARG A N 1
ATOM 1659 C CA . ARG A 1 211 ? 27.556 -20.141 11.073 1.00 39.34 211 ARG A CA 1
ATOM 1660 C C . ARG A 1 211 ? 28.845 -20.971 11.231 1.00 39.34 211 ARG A C 1
ATOM 1662 O O . ARG A 1 211 ? 29.935 -20.395 11.215 1.00 39.34 211 ARG A O 1
ATOM 1669 N N . ALA A 1 212 ? 28.722 -22.290 11.384 1.00 45.25 212 ALA A N 1
ATOM 1670 C CA . ALA A 1 212 ? 29.823 -23.217 11.687 1.00 45.25 212 ALA A CA 1
ATOM 1671 C C . ALA A 1 212 ? 31.073 -23.092 10.781 1.00 45.25 212 ALA A C 1
ATOM 1673 O O . ALA A 1 212 ? 32.150 -23.513 11.188 1.00 45.25 212 ALA A O 1
ATOM 1674 N N . ASP A 1 213 ? 30.965 -22.423 9.630 1.00 50.41 213 ASP A N 1
ATOM 1675 C CA . ASP A 1 213 ? 32.003 -22.416 8.600 1.00 50.41 213 ASP A CA 1
ATOM 1676 C C . ASP A 1 213 ? 32.921 -21.178 8.598 1.00 50.41 213 ASP A C 1
ATOM 1678 O O . ASP A 1 213 ? 33.800 -21.108 7.756 1.00 50.41 213 ASP A O 1
ATOM 1682 N N . LEU A 1 214 ? 32.774 -20.196 9.506 1.00 51.22 214 LEU A N 1
ATOM 1683 C CA . LEU A 1 214 ? 33.708 -19.050 9.690 1.00 51.22 214 LEU A CA 1
ATOM 1684 C C . LEU A 1 214 ? 34.107 -18.248 8.418 1.00 51.22 214 LEU A C 1
ATOM 1686 O O . LEU A 1 214 ? 35.081 -17.497 8.461 1.00 51.22 214 LEU A O 1
ATOM 1690 N N . LEU A 1 215 ? 33.368 -18.371 7.310 1.00 46.56 215 LEU A N 1
ATOM 1691 C CA . LEU A 1 215 ? 33.744 -17.835 5.989 1.00 46.56 215 LEU A CA 1
ATOM 1692 C C . LEU A 1 215 ? 32.787 -16.766 5.445 1.00 46.56 215 LEU A C 1
ATOM 1694 O O . LEU A 1 215 ? 33.021 -16.209 4.376 1.00 46.56 215 LEU A O 1
ATOM 1698 N N . THR A 1 216 ? 31.701 -16.453 6.152 1.00 42.47 216 THR A N 1
ATOM 1699 C CA . THR A 1 216 ? 30.701 -15.487 5.676 1.00 42.47 216 THR A CA 1
ATOM 1700 C C . THR A 1 216 ? 30.252 -14.582 6.814 1.00 42.47 216 THR A C 1
ATOM 1702 O O . THR A 1 216 ? 29.791 -15.059 7.850 1.00 42.47 216 THR A O 1
ATOM 1705 N N . VAL A 1 217 ? 30.367 -13.267 6.615 1.00 48.12 217 VAL A N 1
ATOM 1706 C CA . VAL A 1 217 ? 29.880 -12.243 7.551 1.00 48.12 217 VAL A CA 1
ATOM 1707 C C . VAL A 1 217 ? 28.663 -11.566 6.923 1.00 48.12 217 VAL A C 1
ATOM 1709 O O . VAL A 1 217 ? 28.733 -11.108 5.786 1.00 48.12 217 VAL A O 1
ATOM 1712 N N . ARG A 1 218 ? 27.538 -11.514 7.644 1.00 48.28 218 ARG A N 1
ATOM 1713 C CA . ARG A 1 218 ? 26.314 -10.808 7.225 1.00 48.28 218 ARG A CA 1
ATOM 1714 C C . ARG A 1 218 ? 25.9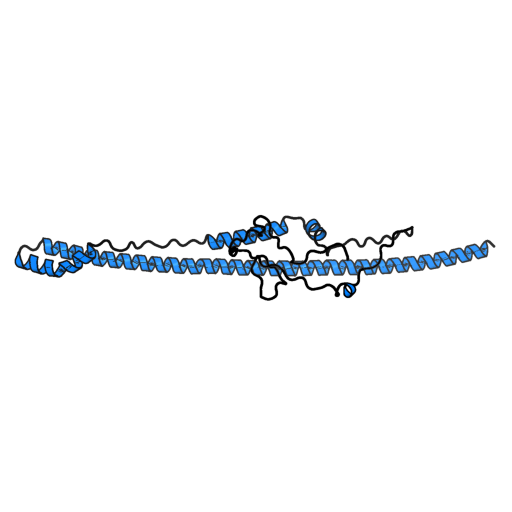86 -9.695 8.216 1.00 48.28 218 ARG A C 1
ATOM 1716 O O . ARG A 1 218 ? 26.159 -9.873 9.419 1.00 48.28 218 ARG A O 1
ATOM 1723 N N . CYS A 1 219 ? 25.508 -8.560 7.709 1.00 46.53 219 CYS A N 1
ATOM 1724 C CA . CYS A 1 219 ? 25.032 -7.448 8.530 1.00 46.53 219 CYS A CA 1
ATOM 1725 C C . CYS A 1 219 ? 23.555 -7.687 8.891 1.00 46.53 219 CYS A C 1
ATOM 1727 O O . CYS A 1 219 ? 22.744 -7.894 7.993 1.00 46.53 219 CYS A O 1
ATOM 1729 N N . GLY A 1 220 ? 23.212 -7.712 10.183 1.00 51.75 220 GLY A N 1
ATOM 1730 C CA . GLY A 1 220 ? 21.828 -7.835 10.661 1.00 51.75 220 GLY A CA 1
ATOM 1731 C C . GLY A 1 220 ? 21.265 -6.474 11.077 1.00 51.75 220 GLY A C 1
ATOM 1732 O O . GLY A 1 220 ? 21.994 -5.679 11.665 1.00 51.75 220 GLY A O 1
ATOM 1733 N N . LEU A 1 221 ? 19.990 -6.210 10.772 1.00 46.06 221 LEU A N 1
ATOM 1734 C CA . LEU A 1 221 ? 19.328 -4.925 11.045 1.00 46.06 221 LEU A CA 1
ATOM 1735 C C . LEU A 1 221 ? 18.910 -4.706 12.515 1.00 46.06 221 LEU A C 1
ATOM 1737 O O . LEU A 1 221 ? 18.618 -3.572 12.872 1.00 46.06 221 LEU A O 1
ATOM 1741 N N . LEU A 1 222 ? 18.924 -5.726 13.386 1.00 43.41 222 LEU A N 1
ATOM 1742 C CA . LEU A 1 222 ? 18.567 -5.574 14.806 1.00 43.41 222 LEU A CA 1
ATOM 1743 C C . LEU A 1 222 ? 19.589 -6.212 15.759 1.00 43.41 222 LEU A C 1
ATOM 1745 O O . LEU A 1 222 ? 20.070 -7.329 15.554 1.00 43.41 222 LEU A O 1
ATOM 1749 N N . GLY A 1 223 ? 19.917 -5.463 16.815 1.00 49.41 223 GLY A N 1
ATOM 1750 C CA . GLY A 1 223 ? 20.952 -5.760 17.796 1.00 49.41 223 GLY A CA 1
ATOM 1751 C C . GLY A 1 223 ? 20.642 -6.943 18.714 1.00 49.41 223 GLY A C 1
ATOM 1752 O O . GLY A 1 223 ? 19.736 -6.907 19.537 1.00 49.41 223 GLY A O 1
ATOM 1753 N N . ARG A 1 224 ? 21.510 -7.953 18.658 1.00 42.84 224 ARG A N 1
ATOM 1754 C CA . ARG A 1 224 ? 21.978 -8.691 19.841 1.00 42.84 224 ARG A CA 1
ATOM 1755 C C . ARG A 1 224 ? 23.470 -8.926 19.673 1.00 42.84 224 ARG A C 1
ATOM 1757 O O . ARG A 1 224 ? 23.905 -9.897 19.053 1.00 42.84 224 ARG A O 1
ATOM 1764 N N . LEU A 1 225 ? 24.255 -7.996 20.199 1.00 49.34 225 LEU A N 1
ATOM 1765 C CA . LEU A 1 225 ? 25.678 -8.204 20.412 1.00 49.34 225 LEU A CA 1
ATOM 1766 C C . LEU A 1 225 ? 25.797 -9.263 21.520 1.00 49.34 225 LEU A C 1
ATOM 1768 O O . LEU A 1 225 ? 25.202 -9.115 22.582 1.00 49.34 225 LEU A O 1
ATOM 1772 N N . GLY A 1 226 ? 26.503 -10.370 21.264 1.00 53.97 226 GLY A N 1
ATOM 1773 C CA . GLY A 1 226 ? 26.824 -11.347 22.318 1.00 53.97 226 GLY A CA 1
ATOM 1774 C C . GLY A 1 226 ? 27.656 -10.698 23.441 1.00 53.97 226 GLY A C 1
ATOM 1775 O O . GLY A 1 226 ? 27.970 -9.516 23.336 1.00 53.97 226 GLY A O 1
ATOM 1776 N N . PRO A 1 227 ? 28.120 -11.430 24.463 1.00 49.47 227 PRO A N 1
ATOM 1777 C CA . PRO A 1 227 ? 28.822 -10.830 25.605 1.00 49.47 227 PRO A CA 1
ATOM 1778 C C . PRO A 1 227 ? 30.017 -9.954 25.187 1.00 49.47 227 PRO A C 1
ATOM 1780 O O . PRO A 1 227 ? 30.759 -10.308 24.265 1.00 49.47 227 PRO A O 1
ATOM 1783 N N . THR A 1 228 ? 30.144 -8.786 25.821 1.00 45.22 228 THR A N 1
ATOM 1784 C CA . THR A 1 228 ? 31.146 -7.747 25.543 1.00 45.22 228 THR A CA 1
ATOM 1785 C C . THR A 1 228 ? 32.550 -8.293 25.780 1.00 45.22 228 THR A C 1
ATOM 1787 O O . THR A 1 228 ? 32.921 -8.613 26.904 1.00 45.22 228 THR A O 1
ATOM 1790 N N . ALA A 1 229 ? 33.333 -8.420 24.711 1.00 53.06 229 ALA A N 1
ATOM 1791 C CA . ALA A 1 229 ? 34.745 -8.772 24.787 1.00 53.06 22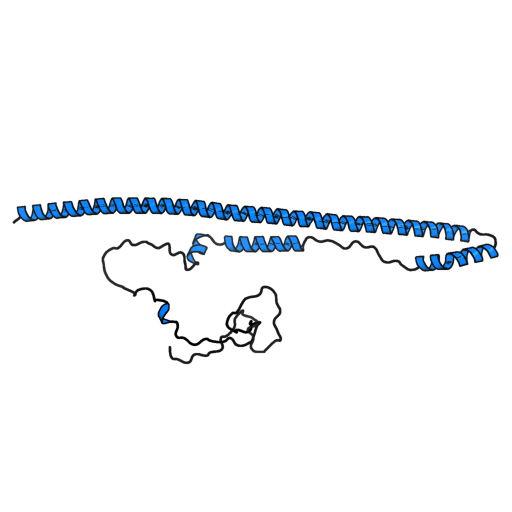9 ALA A CA 1
ATOM 1792 C C . ALA A 1 229 ? 35.569 -7.545 24.389 1.00 53.06 229 ALA A C 1
ATOM 1794 O O . ALA A 1 229 ? 35.234 -6.897 23.400 1.00 53.06 229 ALA A O 1
ATOM 1795 N N . ALA A 1 230 ? 36.665 -7.276 25.104 1.00 51.00 230 ALA A N 1
ATOM 1796 C CA . ALA A 1 230 ? 37.523 -6.086 24.966 1.00 51.00 230 ALA A CA 1
ATOM 1797 C C . ALA A 1 230 ? 38.159 -5.861 23.571 1.00 51.00 230 ALA A C 1
ATOM 1799 O O . ALA A 1 230 ? 38.873 -4.890 23.363 1.00 51.00 230 ALA A O 1
ATOM 1800 N N . LEU A 1 231 ? 37.924 -6.758 22.608 1.00 53.56 231 LEU A N 1
ATOM 1801 C CA . LEU A 1 231 ? 38.482 -6.730 21.251 1.00 53.56 231 LEU A CA 1
ATOM 1802 C C . LEU A 1 231 ? 37.414 -6.468 20.170 1.00 53.56 231 LEU A C 1
ATOM 1804 O O . LEU A 1 231 ? 37.589 -6.867 19.017 1.00 53.56 231 LEU A O 1
ATOM 1808 N N . ARG A 1 232 ? 36.280 -5.851 20.528 1.00 58.66 232 ARG A N 1
ATOM 1809 C CA . ARG A 1 232 ? 35.234 -5.464 19.571 1.00 58.66 232 ARG A CA 1
ATOM 1810 C C . ARG A 1 232 ? 35.437 -4.048 19.046 1.00 58.66 232 ARG A C 1
ATOM 1812 O O . ARG A 1 232 ? 35.850 -3.151 19.767 1.00 58.66 232 ARG A O 1
ATOM 1819 N N . PHE A 1 233 ? 35.120 -3.858 17.766 1.00 57.19 233 PHE A N 1
ATOM 1820 C CA . PHE A 1 233 ? 35.020 -2.534 17.160 1.00 57.19 233 PHE A CA 1
ATOM 1821 C C . PHE A 1 233 ? 33.611 -1.989 17.404 1.00 57.19 233 PHE A C 1
ATOM 1823 O O . PHE A 1 233 ? 32.740 -2.121 16.548 1.00 57.19 233 PHE A O 1
ATOM 1830 N N . ASP A 1 234 ? 33.376 -1.413 18.581 1.00 55.28 234 ASP A N 1
ATOM 1831 C CA . ASP A 1 234 ? 32.037 -0.951 18.976 1.00 55.28 234 ASP A CA 1
ATOM 1832 C C . ASP A 1 234 ? 31.577 0.288 18.181 1.00 55.28 234 ASP A C 1
ATOM 1834 O O . ASP A 1 234 ? 30.389 0.469 17.932 1.00 55.28 234 ASP A O 1
ATOM 1838 N N . GLU A 1 235 ? 32.521 1.075 17.658 1.00 53.59 235 GLU A N 1
ATOM 1839 C CA . GLU A 1 235 ? 32.238 2.278 16.860 1.00 53.59 235 GLU A CA 1
ATOM 1840 C C . GLU A 1 235 ? 32.264 2.043 15.338 1.00 53.59 235 GLU A C 1
ATOM 1842 O O . GLU A 1 235 ? 31.967 2.945 14.554 1.00 53.59 235 GLU A O 1
ATOM 1847 N N . ARG A 1 236 ? 32.659 0.849 14.863 1.00 50.97 236 ARG A N 1
ATOM 1848 C CA . ARG A 1 236 ? 32.823 0.572 13.422 1.00 50.97 236 ARG A CA 1
ATOM 1849 C C . ARG A 1 236 ? 32.377 -0.842 13.065 1.00 50.97 236 ARG A C 1
ATOM 1851 O O . ARG A 1 236 ? 32.894 -1.812 13.604 1.00 50.97 236 ARG A O 1
ATOM 1858 N N . ARG A 1 237 ? 31.509 -0.985 12.052 1.00 56.22 237 ARG A N 1
ATOM 1859 C CA . ARG A 1 237 ? 31.071 -2.289 11.503 1.00 56.22 237 ARG A CA 1
ATOM 1860 C C . ARG A 1 237 ? 32.195 -2.992 10.720 1.00 56.22 237 ARG A C 1
ATOM 1862 O O . ARG A 1 237 ? 32.148 -3.084 9.497 1.00 56.22 237 ARG A O 1
ATOM 1869 N N . LYS A 1 238 ? 33.232 -3.457 11.418 1.00 61.75 238 LYS A N 1
ATOM 1870 C CA . LYS A 1 238 ? 34.409 -4.137 10.855 1.00 61.75 238 LYS A CA 1
ATOM 1871 C C . LYS A 1 238 ? 34.720 -5.408 11.649 1.00 61.75 238 LYS A C 1
ATOM 1873 O O . LYS A 1 238 ? 34.519 -5.456 12.857 1.00 61.75 238 LYS A O 1
ATOM 1878 N N . VAL A 1 239 ? 35.239 -6.431 10.971 1.00 57.34 239 VAL A N 1
ATOM 1879 C CA . VAL A 1 239 ? 35.748 -7.669 11.586 1.00 57.34 239 VAL A CA 1
ATOM 1880 C C . VAL A 1 239 ? 37.115 -7.968 10.978 1.00 57.34 239 VAL A C 1
ATOM 1882 O O . VAL A 1 239 ? 37.278 -7.878 9.763 1.00 57.34 239 VAL A O 1
ATOM 1885 N N . LEU A 1 240 ? 38.101 -8.304 11.812 1.00 58.41 240 LEU A N 1
ATOM 1886 C CA . LEU A 1 240 ? 39.443 -8.660 11.349 1.00 58.41 240 LEU A CA 1
ATOM 1887 C C . LEU A 1 240 ? 39.519 -10.143 10.956 1.00 58.41 240 LEU A C 1
ATOM 1889 O O . LEU A 1 240 ? 39.052 -11.025 11.683 1.00 58.41 240 LEU A O 1
ATOM 1893 N N . GLY A 1 241 ? 40.152 -10.415 9.813 1.00 51.88 241 GLY A N 1
ATOM 1894 C CA . GLY A 1 241 ? 40.581 -11.761 9.432 1.00 51.88 241 GLY A CA 1
ATOM 1895 C C . GLY A 1 241 ? 41.700 -12.268 10.349 1.00 51.88 241 GLY A C 1
ATOM 1896 O O . GLY A 1 241 ? 42.424 -11.483 10.956 1.00 51.88 241 GLY A O 1
ATOM 1897 N N . ARG A 1 242 ? 41.838 -13.591 10.491 1.00 51.88 242 ARG A N 1
ATOM 1898 C CA . ARG A 1 242 ? 42.755 -14.198 11.475 1.00 51.88 242 ARG A CA 1
ATOM 1899 C C . ARG A 1 242 ? 44.225 -14.237 11.036 1.00 51.88 242 ARG A C 1
ATOM 1901 O O . ARG A 1 242 ? 45.080 -14.447 11.889 1.00 51.88 242 ARG A O 1
ATOM 1908 N N . ALA A 1 243 ? 44.527 -14.060 9.751 1.00 52.47 243 ALA A N 1
ATOM 1909 C CA . ALA A 1 243 ? 45.894 -14.119 9.237 1.00 52.47 243 ALA A CA 1
ATOM 1910 C C . ALA A 1 243 ? 46.531 -12.721 9.193 1.00 52.47 243 ALA A C 1
ATOM 1912 O O . ALA A 1 243 ? 46.016 -11.830 8.521 1.00 52.47 243 ALA A O 1
ATOM 1913 N N . GLN A 1 244 ? 47.657 -12.546 9.889 1.00 52.66 244 GLN A N 1
ATOM 1914 C CA . GLN A 1 244 ? 48.582 -11.439 9.645 1.00 52.66 244 GLN A CA 1
ATOM 1915 C C . GLN A 1 244 ? 49.559 -11.873 8.550 1.00 52.66 244 GLN A C 1
ATOM 1917 O O . GLN A 1 244 ? 50.151 -12.947 8.647 1.00 52.66 244 GLN A O 1
ATOM 1922 N N . LEU A 1 245 ? 49.690 -11.064 7.500 1.00 50.69 245 LEU A N 1
ATOM 1923 C CA . LEU A 1 245 ? 50.643 -11.300 6.418 1.00 50.69 245 LEU A CA 1
ATOM 1924 C C . LEU A 1 245 ? 51.908 -10.476 6.678 1.00 50.69 245 LEU A C 1
ATOM 1926 O O . LEU A 1 245 ? 51.857 -9.247 6.708 1.00 50.69 245 LEU A O 1
ATOM 1930 N N . SER A 1 246 ? 53.029 -11.165 6.880 1.00 50.06 246 SER A N 1
ATOM 1931 C CA . SER A 1 246 ? 54.388 -10.603 6.828 1.00 50.06 246 SER A CA 1
ATOM 1932 C C . SER A 1 246 ? 54.818 -10.424 5.357 1.00 50.06 246 SER A C 1
ATOM 1934 O O . SER A 1 246 ? 54.206 -11.043 4.486 1.00 50.06 246 SER A O 1
ATOM 1936 N N . PRO A 1 247 ? 55.847 -9.616 5.030 1.00 43.34 247 PRO A N 1
ATOM 1937 C CA . PRO A 1 247 ? 56.143 -9.271 3.641 1.00 43.34 247 PRO A CA 1
ATOM 1938 C C . PRO A 1 247 ? 56.600 -10.488 2.820 1.00 43.34 247 PRO A C 1
ATOM 1940 O O . PRO A 1 247 ? 57.586 -11.148 3.138 1.00 43.34 247 PRO A O 1
ATOM 1943 N N . GLY A 1 248 ? 55.857 -10.751 1.746 1.00 48.09 248 GLY A N 1
ATOM 1944 C CA . GLY A 1 248 ? 56.015 -11.854 0.799 1.00 48.09 248 GLY A CA 1
ATOM 1945 C C . GLY A 1 248 ? 54.656 -12.096 0.142 1.00 48.09 248 GLY A C 1
ATOM 1946 O O . GLY A 1 248 ? 53.661 -12.119 0.857 1.00 48.09 248 GLY A O 1
ATOM 1947 N N . ARG A 1 249 ? 54.615 -12.147 -1.197 1.00 42.59 249 ARG A N 1
ATOM 1948 C CA . ARG A 1 249 ? 53.375 -12.113 -2.002 1.00 42.59 249 ARG A CA 1
ATOM 1949 C C . ARG A 1 249 ? 52.264 -13.036 -1.501 1.00 42.59 249 ARG A C 1
ATOM 1951 O O . ARG A 1 249 ? 52.560 -14.227 -1.261 1.00 42.59 249 ARG A O 1
#

Sequence (249 aa):
HIQKFTQECLKHLATKKQQEIGNITQIEDAAEKLKAHAESSKTWLTGKFTELRLLLEEEEALAKKFIDKNTQLALQAYTEQIKSCGEQIDVMNTLSNRVWAISQETNPVQLLQEYTAAEQQIQQQMSLGELCHPVPHSFEPVKSFFKDLVEAMQSLLQTPLDVRLKESRNCQLSGSSCVQPGSLLKTSPSPERSLFLKCKTPGVRRGGRGRADLLTVRCGLLGRLGPTAALRFDERRKVLGRAQLSPGR